Protein AF-A0A238KKP7-F1 (afdb_monomer_lite)

Secondary structure (DSSP, 8-state):
-----------------------PPEEEE----HHHHHHHHHHHTSSSEEEEEE-TTS-EEEEEEESSHHHHHHHHHHHHHTTPPTTSBPPEEEEETTEE-S-SEEEE-B---EE-TT-HHHHHHHH-B----EE--HHHHHHHHHHHHH-TTGGGTS-B-HHHHHHHTTEEEEESSTT--EEEE-SS-EEEEETTEEEEEEEEEEBTT-EEEEEEEEETTS-EE--EEEEEEEEETTEEEEEEGGG-----EEEEEESS-TTS-EE-

Radius of gyration: 24.17 Å; chains: 1; bounding box: 89×49×63 Å

Organism: NCBI:txid1524263

Sequence (268 aa):
MKHFLKGTKYTIAILAFLAPLSLKAEPWTVTLNNEQTKVLSELGARSGITALAISPDGAWGTAWGWNTMAKSTAQALSNCREHVKMGKRDCVVYASNGKRILPDTIDIKRVQQRYKAINGKKAASFFGLAPIEFTGSRNEALQEFEFTKSDGQAWRTIPKSRALKRQLTGRGLVSAGKDGWAIFLTEDHAFHDSKVGRSKFEQWAISENGLLCMFFGKYENGKSRSTACMVIDEISRGEMRYNWAANGDNRARRGFIVAGDPGKNSVK

Foldseek 3Di:
DDDDDDDDDDDPDPPPPPDPPPQWFDKDQDDDDPVLVVVLVVLLPDPAKKWKKDFPVGFIFIAGDDPDNVVRQQRRQLRSLVPADAQGWGIDTQDISSDGDDDRMDGTGGFHDKADFQQQLCQCVPQNFQQDWAAAAQVVLLVLVVQCVVDVCSVVVAAFDPPVLVSQAQKWKWFNDPQIKIWHHHNQKIWIQGPVAIKIARGWTAHSRQWTKGQFIAGPVRHTDHIWIKRFRIAHRQKTWIDTSVPPDPDTGIIGIGNHGSRGIDTD

Structure (mmCIF, N/CA/C/O backbone):
data_AF-A0A238KKP7-F1
#
_entry.id   AF-A0A238KKP7-F1
#
loop_
_atom_site.group_PDB
_atom_site.id
_atom_site.type_symbol
_atom_site.label_atom_id
_atom_site.label_alt_id
_atom_site.label_comp_id
_atom_site.label_asym_id
_atom_site.label_entity_id
_atom_site.label_seq_id
_atom_site.pdbx_PDB_ins_code
_atom_site.Cartn_x
_atom_site.Cartn_y
_atom_site.Cartn_z
_atom_site.occupancy
_atom_site.B_iso_or_equiv
_atom_site.auth_seq_id
_atom_site.auth_comp_id
_atom_site.auth_asym_id
_atom_site.auth_atom_id
_atom_site.pdbx_PDB_model_num
ATOM 1 N N . MET A 1 1 ? -64.441 -30.972 -35.424 1.00 43.19 1 MET A N 1
ATOM 2 C CA . MET A 1 1 ? -63.068 -31.440 -35.721 1.00 43.19 1 MET A CA 1
ATOM 3 C C . MET A 1 1 ? -62.230 -30.281 -36.238 1.00 43.19 1 MET A C 1
ATOM 5 O O . MET A 1 1 ? -62.457 -29.858 -37.359 1.00 43.19 1 MET A O 1
ATOM 9 N N . LYS A 1 2 ? -61.317 -29.746 -35.420 1.00 37.53 2 LYS A N 1
ATOM 10 C CA . LYS A 1 2 ? -60.153 -28.936 -35.831 1.00 37.53 2 LYS A CA 1
ATOM 11 C C . LYS A 1 2 ? -59.181 -28.926 -34.643 1.00 37.53 2 LYS A C 1
ATOM 13 O O . LYS A 1 2 ? -59.418 -28.244 -33.653 1.00 37.53 2 LYS A O 1
ATOM 18 N N . HIS A 1 3 ? -58.152 -29.768 -34.717 1.00 38.25 3 HIS A N 1
ATOM 19 C CA . HIS A 1 3 ? -57.046 -29.803 -33.761 1.00 38.25 3 HIS A CA 1
ATOM 20 C C . HIS A 1 3 ? -56.132 -28.594 -33.999 1.00 38.25 3 HIS A C 1
ATOM 22 O O . HIS A 1 3 ? -55.706 -28.366 -35.127 1.00 38.25 3 HIS A O 1
ATOM 28 N N . PHE A 1 4 ? -55.810 -27.845 -32.943 1.00 42.66 4 PHE A N 1
ATOM 29 C CA . PHE A 1 4 ? -54.763 -26.821 -32.955 1.00 42.66 4 PHE A CA 1
ATOM 30 C C . PHE A 1 4 ? -53.645 -27.266 -32.006 1.00 42.66 4 PHE A C 1
ATOM 32 O O . PHE A 1 4 ? -53.758 -27.147 -30.787 1.00 42.66 4 PHE A O 1
ATOM 39 N N . LEU A 1 5 ? -52.573 -27.821 -32.574 1.00 44.50 5 LEU A N 1
ATOM 40 C CA . LEU A 1 5 ? -51.327 -28.120 -31.870 1.00 44.50 5 LEU A CA 1
ATOM 41 C C . LEU A 1 5 ? -50.541 -26.811 -31.702 1.00 44.50 5 LEU A C 1
ATOM 43 O O . LEU A 1 5 ? -50.078 -26.227 -32.680 1.00 44.50 5 LEU A O 1
ATOM 47 N N . LYS A 1 6 ? -50.393 -26.333 -30.461 1.00 44.84 6 LYS A N 1
ATOM 48 C CA . LYS A 1 6 ? -49.462 -25.248 -30.122 1.00 44.84 6 LYS A CA 1
ATOM 49 C C . LYS A 1 6 ? -48.056 -25.835 -29.991 1.00 44.84 6 LYS A C 1
ATOM 51 O O . LYS A 1 6 ? -47.780 -26.573 -29.053 1.00 44.84 6 LYS A O 1
ATOM 56 N N . GLY A 1 7 ? -47.185 -25.505 -30.942 1.00 41.47 7 GLY A N 1
ATOM 57 C CA . GLY A 1 7 ? -45.766 -25.848 -30.906 1.00 41.47 7 GLY A CA 1
ATOM 58 C C . GLY A 1 7 ? -45.006 -25.006 -29.880 1.00 41.47 7 GLY A C 1
ATOM 59 O O . GLY A 1 7 ? -44.973 -23.777 -29.968 1.00 41.47 7 GLY A O 1
ATOM 60 N N . THR A 1 8 ? -44.382 -25.677 -28.918 1.00 51.16 8 THR A N 1
ATOM 61 C CA . THR A 1 8 ? -43.454 -25.094 -27.946 1.00 51.16 8 THR A CA 1
ATOM 62 C C . THR A 1 8 ? -42.128 -24.794 -28.646 1.00 51.16 8 THR A C 1
ATOM 64 O O . THR A 1 8 ? -41.440 -25.704 -29.105 1.00 51.16 8 THR A O 1
ATOM 67 N N . LYS A 1 9 ? -41.764 -23.513 -28.764 1.00 48.62 9 LYS A N 1
ATOM 68 C CA . LYS A 1 9 ? -40.455 -23.097 -29.284 1.00 48.62 9 LYS A CA 1
ATOM 69 C C . LYS A 1 9 ? -39.403 -23.284 -28.188 1.00 48.62 9 LYS A C 1
ATOM 71 O O . LYS A 1 9 ? -39.390 -22.533 -27.217 1.00 48.62 9 LYS A O 1
ATOM 76 N N . TYR A 1 10 ? -38.532 -24.276 -28.345 1.00 46.25 10 TYR A N 1
ATOM 77 C CA . TYR A 1 10 ? -37.336 -24.429 -27.520 1.00 46.25 10 TYR A CA 1
ATOM 78 C C . TYR A 1 10 ? -36.258 -23.461 -28.018 1.00 46.25 10 TYR A C 1
ATOM 80 O O . TYR A 1 10 ? -35.660 -23.667 -29.073 1.00 46.25 10 TYR A O 1
ATOM 88 N N . THR A 1 11 ? -36.018 -22.387 -27.269 1.00 49.50 11 THR A N 1
ATOM 89 C CA . THR A 1 11 ? -34.867 -21.506 -27.485 1.00 49.50 11 THR A CA 1
ATOM 90 C C . THR A 1 11 ? -33.632 -22.189 -26.902 1.00 49.50 11 THR A C 1
ATOM 92 O O . THR A 1 11 ? -33.444 -22.214 -25.688 1.00 49.50 11 THR A O 1
ATOM 95 N N . ILE A 1 12 ? -32.798 -22.776 -27.760 1.00 50.44 12 ILE A N 1
ATOM 96 C CA . ILE A 1 12 ? -31.491 -23.313 -27.372 1.00 50.44 12 ILE A CA 1
ATOM 97 C C . ILE A 1 12 ? -30.564 -22.119 -27.113 1.00 50.44 12 ILE A C 1
ATOM 99 O O . ILE A 1 12 ? -30.111 -21.455 -28.044 1.00 50.44 12 ILE A O 1
ATOM 103 N N . ALA A 1 13 ? -30.304 -21.820 -25.841 1.00 49.56 13 ALA A N 1
ATOM 104 C CA . ALA A 1 13 ? -29.261 -20.883 -25.450 1.00 49.56 13 ALA A CA 1
ATOM 105 C C . ALA A 1 13 ? -27.896 -21.559 -25.648 1.00 49.56 13 ALA A C 1
ATOM 107 O O . ALA A 1 13 ? -27.496 -22.421 -24.867 1.00 49.56 13 ALA A O 1
ATOM 108 N N . ILE A 1 14 ? -27.188 -21.188 -26.715 1.00 48.06 14 ILE A N 1
ATOM 109 C CA . ILE A 1 14 ? -25.805 -21.609 -26.947 1.00 48.06 14 ILE A CA 1
ATOM 110 C C . ILE A 1 14 ? -24.924 -20.868 -25.931 1.00 48.06 14 ILE A C 1
ATOM 112 O O . ILE A 1 14 ? -24.612 -19.690 -26.104 1.00 48.06 14 ILE A O 1
ATOM 116 N N . LEU A 1 15 ? -24.530 -21.554 -24.854 1.00 45.66 15 LEU A N 1
ATOM 117 C CA . LEU A 1 15 ? -23.436 -21.117 -23.988 1.00 45.66 15 LEU A CA 1
ATOM 118 C C . LEU A 1 15 ? -22.125 -21.229 -24.776 1.00 45.66 15 LEU A C 1
ATOM 120 O O . LEU A 1 15 ? -21.506 -22.289 -24.842 1.00 45.66 15 LEU A O 1
ATOM 124 N N . ALA A 1 16 ? -21.700 -20.125 -25.386 1.00 49.38 16 ALA A N 1
ATOM 125 C CA . ALA A 1 16 ? -20.346 -19.996 -25.898 1.00 49.38 16 ALA A CA 1
ATOM 126 C C . ALA A 1 16 ? -19.373 -19.960 -24.706 1.00 49.38 16 ALA A C 1
ATOM 128 O O . ALA A 1 16 ? -19.200 -18.929 -24.055 1.00 49.38 16 ALA A O 1
ATOM 129 N N . PHE A 1 17 ? -18.742 -21.099 -24.411 1.00 45.47 17 PHE A N 1
ATOM 130 C CA . PHE A 1 17 ? -17.559 -21.155 -23.556 1.00 45.47 17 PHE A CA 1
ATOM 131 C C . PHE A 1 17 ? -16.416 -20.424 -24.271 1.00 45.47 17 PHE A C 1
ATOM 133 O O . PHE A 1 17 ? -15.662 -21.010 -25.046 1.00 45.47 17 PHE A O 1
ATOM 140 N N . LEU A 1 18 ? -16.293 -19.119 -24.030 1.00 48.81 18 LEU A N 1
ATOM 141 C CA . LEU A 1 18 ? -15.080 -18.375 -24.345 1.00 48.81 18 LEU A CA 1
ATOM 142 C C . LEU A 1 18 ? -13.981 -18.896 -23.417 1.00 48.81 18 LEU A C 1
ATOM 144 O O . LEU A 1 18 ? -13.885 -18.488 -22.259 1.00 48.81 18 LEU A O 1
ATOM 148 N N . ALA A 1 19 ? -13.171 -19.832 -23.913 1.00 45.44 19 ALA A N 1
ATOM 149 C CA . ALA A 1 19 ? -11.930 -20.195 -23.249 1.00 45.44 19 ALA A CA 1
ATOM 150 C C . ALA A 1 19 ? -11.106 -18.908 -23.049 1.00 45.44 19 ALA A C 1
ATOM 152 O O . ALA A 1 19 ? -10.941 -18.143 -24.006 1.00 45.44 19 ALA A O 1
ATOM 153 N N . PRO A 1 20 ? -10.608 -18.621 -21.834 1.00 51.75 20 PRO A N 1
ATOM 154 C CA . PRO A 1 20 ? -9.765 -17.459 -21.629 1.00 51.75 20 PRO A CA 1
ATOM 155 C C . PRO A 1 20 ? -8.507 -17.635 -22.482 1.00 51.75 20 PRO A C 1
ATOM 157 O O . PRO A 1 20 ? -7.725 -18.563 -22.270 1.00 51.75 20 PRO A O 1
ATOM 160 N N . LEU A 1 21 ? -8.317 -16.751 -23.464 1.00 51.88 21 LEU A N 1
ATOM 161 C CA . LEU A 1 21 ? -7.053 -16.625 -24.179 1.00 51.88 21 LEU A CA 1
ATOM 162 C C . LEU A 1 21 ? -5.977 -16.306 -23.136 1.00 51.88 21 LEU A C 1
ATOM 164 O O . LEU A 1 21 ? -5.867 -15.174 -22.666 1.00 51.88 21 LEU A O 1
ATOM 168 N N . SER A 1 22 ? -5.200 -17.318 -22.746 1.00 49.88 22 SER A N 1
ATOM 169 C CA . SER A 1 22 ? -3.978 -17.114 -21.973 1.00 49.88 22 SER A CA 1
ATOM 170 C C . SER A 1 22 ? -3.015 -16.315 -22.843 1.00 49.88 22 SER A C 1
ATOM 172 O O . SER A 1 22 ? -2.312 -16.875 -23.683 1.00 49.88 22 SER A O 1
ATOM 174 N N . LEU A 1 23 ? -3.003 -14.994 -22.660 1.00 62.28 23 LEU A N 1
ATOM 175 C CA . LEU A 1 23 ? -1.966 -14.112 -23.184 1.00 62.28 23 LEU A CA 1
ATOM 176 C C . LEU A 1 23 ? -0.646 -14.532 -22.529 1.00 62.28 23 LEU A C 1
ATOM 178 O O . LEU A 1 23 ? -0.354 -14.159 -21.392 1.00 62.28 23 LEU A O 1
ATOM 182 N N . LYS A 1 24 ? 0.102 -15.394 -23.226 1.00 66.12 24 LYS A N 1
ATOM 183 C CA . LYS A 1 24 ? 1.407 -15.881 -22.780 1.00 66.12 24 LYS A CA 1
ATOM 184 C C . LYS A 1 24 ? 2.354 -14.696 -22.603 1.00 66.12 24 LYS A C 1
ATOM 186 O O . LYS A 1 24 ? 2.284 -13.716 -23.341 1.00 66.12 24 LYS A O 1
ATOM 191 N N . ALA A 1 25 ? 3.224 -14.795 -21.601 1.00 77.06 25 ALA A N 1
ATOM 192 C CA . ALA A 1 25 ? 4.357 -13.892 -21.508 1.00 77.06 25 ALA A CA 1
ATOM 193 C C . ALA A 1 25 ? 5.207 -14.057 -22.777 1.00 77.06 25 ALA A C 1
ATOM 195 O O . ALA A 1 25 ? 5.400 -15.179 -23.249 1.00 77.06 25 ALA A O 1
ATOM 196 N N . GLU A 1 26 ? 5.628 -12.938 -23.355 1.00 79.50 26 GLU A N 1
ATOM 197 C CA . GLU A 1 26 ? 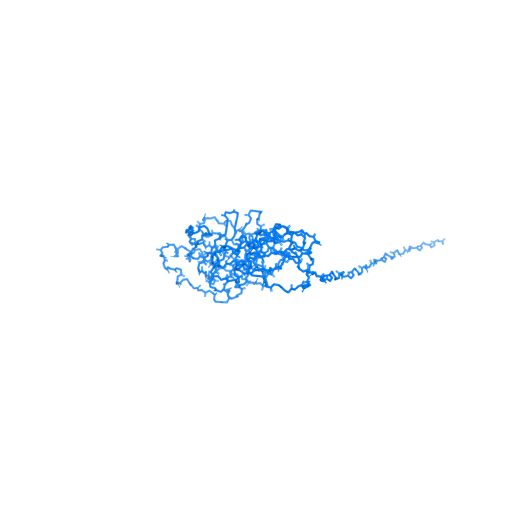6.429 -12.926 -24.577 1.00 79.50 26 GLU A CA 1
ATOM 198 C C . GLU A 1 26 ? 7.892 -12.677 -24.197 1.00 79.50 26 GLU A C 1
ATOM 200 O O . GLU A 1 26 ? 8.146 -11.769 -23.389 1.00 79.50 26 GLU A O 1
ATOM 205 N N . PRO A 1 27 ? 8.844 -13.442 -24.764 1.00 89.81 27 PRO A N 1
ATOM 206 C CA . PRO A 1 27 ? 10.253 -13.203 -24.525 1.00 89.81 27 PRO A CA 1
ATOM 207 C C . PRO A 1 27 ? 10.636 -11.843 -25.104 1.00 89.81 27 PRO A C 1
ATOM 209 O O . PRO A 1 27 ? 10.249 -11.470 -26.214 1.00 89.81 27 PRO A O 1
ATOM 212 N N . TRP A 1 28 ? 11.411 -11.089 -24.341 1.00 93.25 28 TRP A N 1
ATOM 213 C CA . TRP A 1 28 ? 11.919 -9.788 -24.736 1.00 93.25 28 TRP A CA 1
ATOM 214 C C . TRP A 1 28 ? 13.412 -9.707 -24.464 1.00 93.25 28 TRP A C 1
ATOM 216 O O . TRP A 1 28 ? 13.851 -9.867 -23.324 1.00 93.25 28 TRP A O 1
ATOM 226 N N . THR A 1 29 ? 14.179 -9.403 -25.510 1.00 95.00 29 THR A N 1
ATOM 227 C CA . THR A 1 29 ? 15.572 -8.984 -25.377 1.00 95.00 29 THR A CA 1
ATOM 228 C C . THR A 1 29 ? 15.610 -7.591 -24.765 1.00 95.00 29 THR A C 1
ATOM 230 O O . THR A 1 29 ? 15.142 -6.630 -25.372 1.00 95.00 29 THR A O 1
ATOM 233 N N . VAL A 1 30 ? 16.144 -7.486 -23.553 1.00 94.12 30 VAL A N 1
ATOM 234 C CA . VAL A 1 30 ? 16.113 -6.266 -22.750 1.00 94.12 30 VAL A CA 1
ATOM 235 C C . VAL A 1 30 ? 16.953 -5.178 -23.414 1.00 94.12 30 VAL A C 1
ATOM 237 O O . VAL A 1 30 ? 18.180 -5.214 -23.397 1.00 94.12 30 VAL A O 1
ATOM 240 N N . THR A 1 31 ? 16.276 -4.172 -23.960 1.00 94.62 31 THR A N 1
ATOM 241 C CA . THR A 1 31 ? 16.891 -3.008 -24.607 1.00 94.62 31 THR A CA 1
ATOM 242 C C . THR A 1 31 ? 16.340 -1.722 -24.011 1.00 94.62 31 THR A C 1
ATOM 244 O O . THR A 1 31 ? 15.126 -1.595 -23.841 1.00 94.62 31 THR A O 1
ATOM 247 N N . LEU A 1 32 ? 17.207 -0.747 -23.741 1.00 96.00 32 LEU A N 1
ATOM 248 C CA . LEU A 1 32 ? 16.787 0.582 -23.297 1.00 96.00 32 LEU A CA 1
ATOM 249 C C . LEU A 1 32 ? 16.547 1.503 -24.493 1.00 96.00 32 LEU A C 1
ATOM 251 O O . LEU A 1 32 ? 17.319 1.497 -25.449 1.00 96.00 32 LEU A O 1
ATOM 255 N N . ASN A 1 33 ? 15.511 2.336 -24.418 1.00 95.56 33 ASN A N 1
ATOM 256 C CA . ASN A 1 33 ? 15.396 3.497 -25.300 1.00 95.56 33 ASN A CA 1
ATOM 257 C C . ASN A 1 33 ? 16.264 4.671 -24.794 1.00 95.56 33 ASN A C 1
ATOM 259 O O . ASN A 1 33 ? 16.823 4.617 -23.698 1.00 95.56 33 ASN A O 1
ATOM 263 N N . ASN A 1 34 ? 16.360 5.750 -25.578 1.00 96.25 34 ASN A N 1
ATOM 264 C CA . ASN A 1 34 ? 17.203 6.909 -25.248 1.00 96.25 34 ASN A CA 1
ATOM 265 C C . ASN A 1 34 ? 16.878 7.521 -23.875 1.00 96.25 34 ASN A C 1
ATOM 267 O O . ASN A 1 34 ? 17.790 7.811 -23.102 1.00 96.25 34 ASN A O 1
ATOM 271 N N . GLU A 1 35 ? 15.592 7.664 -23.546 1.00 94.88 35 GLU A N 1
ATOM 272 C CA . GLU A 1 35 ? 15.160 8.212 -22.256 1.00 94.88 35 GLU A CA 1
ATOM 273 C C . GLU A 1 35 ? 15.539 7.289 -21.094 1.00 94.88 35 GLU A C 1
ATOM 275 O O . GLU A 1 35 ? 16.093 7.733 -20.093 1.00 94.88 35 GLU A O 1
ATOM 280 N N . GLN A 1 36 ? 15.318 5.982 -21.233 1.00 96.38 36 GLN A N 1
ATOM 281 C CA . GLN A 1 36 ? 15.680 4.994 -20.217 1.00 96.38 36 GLN A CA 1
ATOM 282 C C . GLN A 1 36 ? 17.198 4.937 -19.991 1.00 96.38 36 GLN A C 1
ATOM 284 O O . GLN A 1 36 ? 17.641 4.837 -18.847 1.00 96.38 36 GLN A O 1
ATOM 289 N N . THR A 1 37 ? 17.997 5.043 -21.058 1.00 96.81 37 THR A N 1
ATOM 290 C CA . THR A 1 37 ? 19.464 5.120 -20.980 1.00 96.81 37 THR A CA 1
ATOM 291 C C . THR A 1 37 ? 19.917 6.375 -20.239 1.00 96.81 37 THR A C 1
ATOM 293 O O . THR A 1 37 ? 20.751 6.291 -19.334 1.00 96.81 37 THR A O 1
ATOM 296 N N . LYS A 1 38 ? 19.333 7.535 -20.564 1.00 95.62 38 LYS A N 1
ATOM 297 C CA . LYS A 1 38 ? 19.614 8.800 -19.876 1.00 95.62 38 LYS A CA 1
ATOM 298 C C . LYS A 1 38 ? 19.301 8.697 -18.382 1.00 95.62 38 LYS A C 1
ATOM 300 O O . LYS A 1 38 ? 20.154 8.987 -17.547 1.00 95.62 38 LYS A O 1
ATOM 305 N N . VAL A 1 39 ? 18.110 8.207 -18.046 1.00 94.56 39 VAL A N 1
ATOM 306 C CA . VAL A 1 39 ? 17.658 8.046 -16.660 1.00 94.56 39 VAL A CA 1
ATOM 307 C C . VAL A 1 39 ? 18.546 7.069 -15.880 1.00 94.56 39 VAL A C 1
ATOM 309 O O . VAL A 1 39 ? 18.856 7.316 -14.715 1.00 94.56 39 VAL A O 1
ATOM 312 N N . LEU A 1 40 ? 18.996 5.974 -16.502 1.00 96.12 40 LEU A N 1
ATOM 313 C CA . LEU A 1 40 ? 19.947 5.053 -15.875 1.00 96.12 40 LEU A CA 1
ATOM 314 C C . LEU A 1 40 ? 21.252 5.765 -15.496 1.00 96.12 40 LEU A C 1
ATOM 316 O O . LEU A 1 40 ? 21.734 5.590 -14.375 1.00 96.12 40 LEU A O 1
ATOM 320 N N . SER A 1 41 ? 21.796 6.576 -16.407 1.00 94.38 41 SER A N 1
ATOM 321 C CA . SER A 1 41 ? 23.015 7.352 -16.162 1.00 94.38 41 SER A CA 1
ATOM 322 C C . SER A 1 41 ? 22.834 8.331 -15.001 1.00 94.38 41 SER A C 1
ATOM 324 O O . SER A 1 41 ? 23.679 8.400 -14.110 1.00 94.38 41 SER A O 1
ATOM 326 N N . GLU A 1 42 ? 21.711 9.052 -14.965 1.00 92.69 42 GLU A N 1
ATOM 327 C CA . GLU A 1 42 ? 21.391 9.982 -13.876 1.00 92.69 42 GLU A CA 1
ATOM 328 C C . GLU A 1 42 ? 21.285 9.273 -12.520 1.00 92.69 42 GLU A C 1
ATOM 330 O O . GLU A 1 42 ? 21.749 9.794 -11.506 1.00 92.69 42 GLU A O 1
ATOM 335 N N . LEU A 1 43 ? 20.700 8.073 -12.478 1.00 92.19 43 LEU A N 1
ATOM 336 C CA . LEU A 1 43 ? 20.613 7.284 -11.248 1.00 92.19 43 LEU A CA 1
ATOM 337 C C . LEU A 1 43 ? 21.959 6.717 -10.796 1.00 92.19 43 LEU A C 1
ATOM 339 O O . LEU A 1 43 ? 22.161 6.575 -9.592 1.00 92.19 43 LEU A O 1
ATOM 343 N N . GLY A 1 44 ? 22.856 6.390 -11.729 1.00 89.88 44 GLY A N 1
ATOM 344 C CA . GLY A 1 44 ? 24.214 5.939 -11.417 1.00 89.88 44 GLY A CA 1
ATOM 345 C C . GLY A 1 44 ? 25.086 7.032 -10.797 1.00 89.88 44 GLY A C 1
ATOM 346 O O . GLY A 1 44 ? 25.967 6.725 -10.001 1.00 89.88 44 GLY A O 1
ATOM 347 N N . ALA A 1 45 ? 24.803 8.302 -11.100 1.00 90.38 45 ALA A N 1
ATOM 348 C CA . ALA A 1 45 ? 25.493 9.450 -10.512 1.00 90.38 45 ALA A CA 1
ATOM 349 C C . ALA A 1 45 ? 24.975 9.837 -9.111 1.00 90.38 45 ALA A C 1
ATOM 351 O O . ALA A 1 45 ? 25.569 10.680 -8.438 1.00 90.38 45 ALA A O 1
ATOM 352 N N . ARG A 1 46 ? 23.856 9.260 -8.658 1.00 89.56 46 ARG A N 1
ATOM 353 C CA . ARG A 1 46 ? 23.259 9.580 -7.355 1.00 89.56 46 ARG A CA 1
ATOM 354 C C . ARG A 1 46 ? 23.873 8.742 -6.240 1.00 89.56 46 ARG A C 1
ATOM 356 O O . ARG A 1 46 ? 24.056 7.536 -6.378 1.00 89.56 46 ARG A O 1
ATOM 363 N N . SER A 1 47 ? 24.105 9.376 -5.093 1.00 85.19 47 SER A N 1
ATOM 364 C CA . SER A 1 47 ? 24.436 8.675 -3.855 1.00 85.19 47 SER A CA 1
ATOM 365 C C . SER A 1 47 ? 23.189 8.041 -3.220 1.00 85.19 47 SER A C 1
ATOM 367 O O . SER A 1 47 ? 22.062 8.522 -3.372 1.00 85.19 47 SER A O 1
ATOM 369 N N . GLY A 1 48 ? 23.396 6.946 -2.486 1.00 86.94 48 GLY A N 1
ATOM 370 C CA . GLY A 1 48 ? 22.332 6.214 -1.800 1.00 86.94 48 GLY A CA 1
ATOM 371 C C . GLY A 1 48 ? 21.656 5.135 -2.652 1.00 86.94 48 GLY A C 1
ATOM 372 O O . GLY A 1 48 ? 22.140 4.743 -3.709 1.00 86.94 48 GLY A O 1
ATOM 373 N N . ILE A 1 49 ? 20.541 4.609 -2.140 1.00 93.62 49 ILE A N 1
ATOM 374 C CA . ILE A 1 49 ? 19.805 3.495 -2.750 1.00 93.62 49 ILE A CA 1
ATOM 375 C C . ILE A 1 49 ? 18.913 4.024 -3.872 1.00 93.62 49 ILE A C 1
ATOM 377 O O . ILE A 1 49 ? 17.966 4.773 -3.610 1.00 93.62 49 ILE A O 1
ATOM 381 N N . THR A 1 50 ? 19.157 3.577 -5.103 1.00 96.06 50 THR A N 1
ATOM 382 C CA . THR A 1 50 ? 18.361 3.930 -6.286 1.00 96.06 50 THR A CA 1
ATOM 383 C C . THR A 1 50 ? 17.832 2.700 -7.013 1.00 96.06 50 THR A C 1
ATOM 385 O O . THR A 1 50 ? 18.423 1.623 -6.949 1.00 96.06 50 THR A O 1
ATOM 388 N N . ALA A 1 51 ? 16.705 2.851 -7.705 1.00 97.94 51 ALA A N 1
ATOM 389 C CA . ALA A 1 51 ? 16.136 1.810 -8.552 1.00 97.94 51 ALA A CA 1
ATOM 390 C C . ALA A 1 51 ? 15.508 2.404 -9.817 1.00 97.94 51 ALA A C 1
ATOM 392 O O . ALA A 1 51 ? 14.924 3.490 -9.783 1.00 97.94 51 ALA A O 1
ATOM 393 N N . LEU A 1 52 ? 15.598 1.650 -10.914 1.00 98.25 52 LEU A N 1
ATOM 394 C CA . LEU A 1 52 ? 14.960 1.930 -12.198 1.00 98.25 52 LEU A CA 1
ATOM 395 C C . LEU A 1 52 ? 14.076 0.751 -12.588 1.00 98.25 52 LEU A C 1
ATOM 397 O O . LEU A 1 52 ? 14.553 -0.381 -12.668 1.00 98.25 52 LEU A O 1
ATOM 401 N N . ALA A 1 53 ? 12.815 1.030 -12.891 1.00 98.25 53 ALA A N 1
ATOM 402 C CA . ALA A 1 53 ? 11.921 0.105 -13.563 1.00 98.25 53 ALA A CA 1
ATOM 403 C C . ALA A 1 53 ? 11.617 0.589 -14.981 1.00 98.25 53 ALA A C 1
ATOM 405 O O . ALA A 1 53 ? 11.463 1.789 -15.210 1.00 98.25 53 ALA A O 1
ATOM 406 N N . ILE A 1 54 ? 11.512 -0.348 -15.919 1.00 97.69 54 ILE A N 1
ATOM 407 C CA . ILE A 1 54 ? 11.245 -0.080 -17.334 1.00 97.69 54 ILE A CA 1
ATOM 408 C C . ILE A 1 54 ? 10.184 -1.031 -17.873 1.00 97.69 54 ILE A C 1
ATOM 410 O O . ILE A 1 54 ? 10.035 -2.151 -17.388 1.00 97.69 54 ILE A O 1
ATOM 414 N N . SER A 1 55 ? 9.497 -0.589 -18.917 1.00 96.19 55 SER A N 1
ATOM 415 C CA . SER A 1 55 ? 8.702 -1.416 -19.814 1.00 96.19 55 SER A CA 1
ATOM 416 C C . SER A 1 55 ? 9.323 -1.361 -21.216 1.00 96.19 55 SER A C 1
ATOM 418 O O . SER A 1 55 ? 9.806 -0.299 -21.630 1.00 96.19 55 SER A O 1
ATOM 420 N N . PRO A 1 56 ? 9.254 -2.457 -21.988 1.00 94.25 56 PRO A N 1
ATOM 421 C CA . PRO A 1 56 ? 9.649 -2.471 -23.397 1.00 94.25 56 PRO A CA 1
ATOM 422 C C . PRO A 1 56 ? 8.907 -1.434 -24.248 1.00 94.25 56 PRO A C 1
ATOM 424 O O . PRO A 1 56 ? 9.389 -1.008 -25.290 1.00 94.25 56 PRO A O 1
ATOM 427 N N . ASP A 1 57 ? 7.706 -1.043 -23.815 1.00 91.94 57 ASP A N 1
ATOM 428 C CA . ASP A 1 57 ? 6.842 -0.103 -24.526 1.00 91.94 57 ASP A CA 1
ATOM 429 C C . ASP A 1 57 ? 7.125 1.362 -24.134 1.00 91.94 57 ASP A C 1
ATOM 431 O O . ASP A 1 57 ? 6.315 2.253 -24.389 1.00 91.94 57 ASP A O 1
ATOM 435 N N . GLY A 1 58 ? 8.277 1.611 -23.502 1.00 92.62 58 GLY A N 1
ATOM 436 C CA . GLY A 1 58 ? 8.840 2.937 -23.252 1.00 92.62 58 GLY A CA 1
ATOM 437 C C . GLY A 1 58 ? 8.465 3.573 -21.916 1.00 92.62 58 GLY A C 1
ATOM 438 O O . GLY A 1 58 ? 9.068 4.579 -21.550 1.00 92.62 58 GLY A O 1
ATOM 439 N N . ALA A 1 59 ? 7.529 2.993 -21.157 1.00 95.88 59 ALA A N 1
ATOM 440 C CA . ALA A 1 59 ? 7.278 3.439 -19.789 1.00 95.88 59 ALA A CA 1
ATOM 441 C C . ALA A 1 59 ? 8.511 3.180 -18.910 1.00 95.88 59 ALA A C 1
ATOM 443 O O . ALA A 1 59 ? 9.236 2.198 -19.093 1.00 95.88 59 ALA A O 1
ATOM 444 N N . TRP A 1 60 ? 8.747 4.062 -17.949 1.00 96.75 60 TRP A N 1
ATOM 445 C CA . TRP A 1 60 ? 9.818 3.923 -16.975 1.00 96.75 60 TRP A CA 1
ATOM 446 C C . TRP A 1 60 ? 9.435 4.629 -15.680 1.00 96.75 60 TRP A C 1
ATOM 448 O O . TRP A 1 60 ? 8.518 5.448 -15.646 1.00 96.75 60 TRP A O 1
ATOM 458 N N . GLY A 1 61 ? 10.118 4.277 -14.600 1.00 97.00 61 GLY A N 1
ATOM 459 C CA . GLY A 1 61 ? 9.928 4.893 -13.299 1.00 97.00 61 GLY A CA 1
ATOM 460 C C . GLY A 1 61 ? 11.149 4.689 -12.428 1.00 97.00 61 GLY A C 1
ATOM 461 O O . GLY A 1 61 ? 11.812 3.654 -12.491 1.00 97.00 61 GLY A O 1
ATOM 462 N N . THR A 1 62 ? 11.451 5.687 -11.613 1.00 96.69 62 THR A N 1
ATOM 463 C CA . THR A 1 62 ? 12.628 5.691 -10.749 1.00 96.69 62 THR A CA 1
ATOM 464 C C . THR A 1 62 ? 12.249 5.881 -9.298 1.00 96.69 62 THR A C 1
ATOM 466 O O . THR A 1 62 ? 11.164 6.364 -8.974 1.00 96.69 62 THR A O 1
ATOM 469 N N . ALA A 1 63 ? 13.159 5.492 -8.415 1.00 94.50 63 ALA A N 1
ATOM 470 C CA . ALA A 1 63 ? 13.090 5.812 -7.003 1.00 94.50 63 ALA A CA 1
ATOM 471 C C . ALA A 1 63 ? 14.497 6.009 -6.440 1.00 94.50 63 ALA A C 1
ATOM 473 O O . ALA A 1 63 ? 15.454 5.370 -6.881 1.00 94.50 63 ALA A O 1
ATOM 474 N N . TRP A 1 64 ? 14.613 6.896 -5.458 1.00 90.44 64 TRP A N 1
ATOM 475 C CA . TRP A 1 64 ? 15.842 7.173 -4.720 1.00 90.44 64 TRP A CA 1
ATOM 476 C C . TRP A 1 64 ? 15.502 7.672 -3.312 1.00 90.44 64 TRP A C 1
ATOM 478 O O . TRP A 1 64 ? 14.349 7.987 -3.026 1.00 90.44 64 TRP A O 1
ATOM 488 N N . GLY A 1 65 ? 16.497 7.732 -2.422 1.00 81.56 65 GLY A N 1
ATOM 489 C CA . GLY A 1 65 ? 16.322 8.270 -1.063 1.00 81.56 65 GLY A CA 1
ATOM 490 C C . GLY A 1 65 ? 15.636 7.317 -0.076 1.00 81.56 65 GLY A C 1
ATOM 491 O O . GLY A 1 65 ? 15.307 7.712 1.040 1.00 81.56 65 GLY A O 1
ATOM 492 N N . TRP A 1 66 ? 15.432 6.054 -0.457 1.00 84.50 66 TRP A N 1
ATOM 493 C CA . TRP A 1 66 ? 14.892 5.035 0.440 1.00 84.50 66 TRP A CA 1
ATOM 494 C C . TRP A 1 66 ? 15.982 4.413 1.307 1.00 84.50 66 TRP A C 1
ATOM 496 O O . TRP A 1 66 ? 17.125 4.263 0.891 1.00 84.50 66 TRP A O 1
ATOM 506 N N . ASN A 1 67 ? 15.600 3.959 2.500 1.00 82.75 67 ASN A N 1
ATOM 507 C CA . ASN A 1 67 ? 16.515 3.290 3.425 1.00 82.75 67 ASN A CA 1
ATOM 508 C C . ASN A 1 67 ? 16.774 1.808 3.092 1.00 82.75 67 ASN A C 1
ATOM 510 O O . ASN A 1 67 ? 17.574 1.165 3.759 1.00 82.75 67 ASN A O 1
ATOM 514 N N . THR A 1 68 ? 16.068 1.241 2.107 1.00 88.81 68 THR A N 1
ATOM 515 C CA . THR A 1 68 ? 16.205 -0.166 1.696 1.00 88.81 68 THR A CA 1
ATOM 516 C C . THR A 1 68 ? 15.966 -0.324 0.195 1.00 88.81 68 THR A C 1
ATOM 518 O O . THR A 1 68 ? 15.133 0.377 -0.391 1.00 88.81 68 THR A O 1
ATOM 521 N N . MET A 1 69 ? 16.647 -1.294 -0.424 1.00 93.19 69 MET A N 1
ATOM 522 C CA . MET A 1 69 ? 16.497 -1.597 -1.853 1.00 93.19 69 MET A CA 1
ATOM 523 C C . MET A 1 69 ? 15.087 -2.085 -2.202 1.00 93.19 69 MET A C 1
ATOM 525 O O . MET A 1 69 ? 14.516 -1.675 -3.210 1.00 93.19 69 MET A O 1
ATOM 529 N N . ALA A 1 70 ? 14.477 -2.898 -1.336 1.00 91.06 70 ALA A N 1
ATOM 530 C CA . ALA A 1 70 ? 13.117 -3.398 -1.537 1.00 91.06 70 ALA A CA 1
ATOM 531 C C . ALA A 1 70 ? 12.083 -2.262 -1.678 1.00 91.06 70 ALA A C 1
ATOM 533 O O . ALA A 1 70 ? 11.195 -2.323 -2.525 1.00 91.06 70 ALA A O 1
ATOM 534 N N . LYS A 1 71 ? 12.215 -1.181 -0.896 1.00 85.00 71 LYS A N 1
ATOM 535 C CA . LYS A 1 71 ? 11.323 -0.017 -1.019 1.00 85.00 71 LYS A CA 1
ATOM 536 C C . LYS A 1 71 ? 11.584 0.777 -2.292 1.00 85.00 71 LYS A C 1
ATOM 538 O O . LYS A 1 71 ? 10.630 1.150 -2.969 1.00 85.00 71 LYS A O 1
ATOM 543 N N . SER A 1 72 ? 12.856 0.987 -2.632 1.00 92.56 72 SER A N 1
ATOM 544 C CA . SER A 1 72 ? 13.234 1.702 -3.854 1.00 92.56 72 SER A CA 1
ATOM 545 C C . SER A 1 72 ? 12.706 0.986 -5.101 1.00 92.56 72 SER A C 1
ATOM 547 O O . SER A 1 72 ? 12.005 1.575 -5.918 1.00 92.56 72 SER A O 1
ATOM 549 N N . THR A 1 73 ? 12.921 -0.325 -5.201 1.00 95.50 73 THR A N 1
ATOM 550 C CA . THR A 1 73 ? 12.421 -1.148 -6.316 1.00 95.50 73 THR A CA 1
ATOM 551 C C . THR A 1 73 ? 10.893 -1.165 -6.408 1.00 95.50 73 THR A C 1
ATOM 553 O O . THR A 1 73 ? 10.345 -0.968 -7.494 1.00 95.50 73 THR A O 1
ATOM 556 N N . ALA A 1 74 ? 10.187 -1.317 -5.281 1.00 91.56 74 ALA A N 1
ATOM 557 C CA . ALA A 1 74 ? 8.726 -1.264 -5.253 1.00 91.56 74 ALA A CA 1
ATOM 558 C C . ALA A 1 74 ? 8.175 0.101 -5.708 1.00 91.56 74 ALA A C 1
ATOM 560 O O . ALA A 1 74 ? 7.188 0.152 -6.446 1.00 91.56 74 ALA A O 1
ATOM 561 N N . GLN A 1 75 ? 8.813 1.204 -5.301 1.00 91.56 75 GLN A N 1
ATOM 562 C CA . GLN A 1 75 ? 8.412 2.545 -5.724 1.00 91.56 75 GLN A CA 1
ATOM 563 C C . GLN A 1 75 ? 8.707 2.783 -7.209 1.00 91.56 75 GLN A C 1
ATOM 565 O O . GLN A 1 75 ? 7.840 3.285 -7.920 1.00 91.56 75 GLN A O 1
ATOM 570 N N . ALA A 1 76 ? 9.877 2.368 -7.704 1.00 96.56 76 ALA A N 1
ATOM 571 C CA . ALA A 1 76 ? 10.229 2.480 -9.118 1.00 96.56 76 ALA A CA 1
ATOM 572 C C . ALA A 1 76 ? 9.218 1.735 -10.009 1.00 96.56 76 ALA A C 1
ATOM 574 O O . ALA A 1 76 ? 8.745 2.288 -11.003 1.00 96.56 76 ALA A O 1
ATOM 575 N N . LEU A 1 77 ? 8.808 0.522 -9.613 1.00 96.62 77 LEU A N 1
ATOM 576 C CA . LEU A 1 77 ? 7.747 -0.232 -10.292 1.00 96.62 77 LEU A CA 1
ATOM 577 C C . LEU A 1 77 ? 6.404 0.504 -10.283 1.00 96.62 77 LEU A C 1
ATOM 579 O O . LEU A 1 77 ? 5.751 0.581 -11.322 1.00 96.62 77 LEU A O 1
ATOM 583 N N . SER A 1 78 ? 5.988 1.047 -9.134 1.00 93.38 78 SER A N 1
ATOM 584 C CA . SER A 1 78 ? 4.748 1.830 -9.026 1.00 93.38 78 SER A CA 1
ATOM 585 C C . SER A 1 78 ? 4.777 3.052 -9.952 1.00 93.38 78 SER A C 1
ATOM 587 O O . SER A 1 78 ? 3.825 3.282 -10.697 1.00 93.38 78 SER A O 1
ATOM 589 N N . ASN A 1 79 ? 5.887 3.794 -9.964 1.00 94.62 79 ASN A N 1
ATOM 590 C CA . ASN A 1 79 ? 6.071 4.964 -10.824 1.00 94.62 79 ASN A CA 1
ATOM 591 C C . ASN A 1 79 ? 6.032 4.570 -12.309 1.00 94.62 79 ASN A C 1
ATOM 593 O O . ASN A 1 79 ? 5.332 5.189 -13.101 1.00 94.62 79 ASN A O 1
ATOM 597 N N . CYS A 1 80 ? 6.690 3.472 -12.687 1.00 96.94 80 CYS A N 1
ATOM 598 C CA . CYS A 1 80 ? 6.666 2.983 -14.065 1.00 96.94 80 CYS A CA 1
ATOM 599 C C . CYS A 1 80 ? 5.245 2.589 -14.513 1.00 96.94 80 CYS A C 1
ATOM 601 O O . CYS A 1 80 ? 4.779 2.974 -15.590 1.00 96.94 80 CYS A O 1
ATOM 603 N N . ARG A 1 81 ? 4.503 1.873 -13.658 1.00 95.88 81 ARG A N 1
ATOM 604 C CA . ARG A 1 81 ? 3.131 1.403 -13.934 1.00 95.88 81 ARG A CA 1
ATOM 605 C C . ARG A 1 81 ? 2.093 2.527 -14.019 1.00 95.88 81 ARG A C 1
ATOM 607 O O . ARG A 1 81 ? 0.999 2.320 -14.559 1.00 95.88 81 ARG A O 1
ATOM 614 N N . GLU A 1 82 ? 2.428 3.730 -13.559 1.00 91.50 82 GLU A N 1
ATOM 615 C CA . GLU A 1 82 ? 1.617 4.929 -13.789 1.00 91.50 82 GLU A CA 1
ATOM 616 C C . GLU A 1 82 ? 1.457 5.249 -15.283 1.00 91.50 82 GLU A C 1
ATOM 618 O O . GLU A 1 82 ? 0.404 5.738 -15.707 1.00 91.50 82 GLU A O 1
ATOM 623 N N . HIS A 1 83 ? 2.448 4.888 -16.100 1.00 91.25 83 HIS A N 1
ATOM 624 C CA . HIS A 1 83 ? 2.500 5.242 -17.519 1.00 91.25 83 HIS A CA 1
ATOM 625 C C . HIS A 1 83 ? 2.275 4.062 -18.475 1.00 91.25 83 HIS A C 1
ATOM 627 O O . HIS A 1 83 ? 2.010 4.278 -19.659 1.00 91.25 83 HIS A O 1
ATOM 633 N N . VAL A 1 84 ? 2.302 2.818 -17.986 1.00 92.75 84 VAL A N 1
ATOM 634 C CA . VAL A 1 84 ? 1.982 1.631 -18.805 1.00 92.75 84 VAL A CA 1
ATOM 635 C C . VAL A 1 84 ? 0.517 1.650 -19.236 1.00 92.75 84 VAL A C 1
ATOM 637 O O . VAL A 1 84 ? -0.359 1.988 -18.452 1.00 92.75 84 VAL A O 1
ATOM 640 N N . LYS A 1 85 ? 0.211 1.266 -20.478 1.00 91.00 85 LYS A N 1
ATOM 641 C CA . LYS A 1 85 ? -1.168 1.187 -20.999 1.00 91.00 85 LYS A CA 1
ATOM 642 C C . LYS A 1 85 ? -1.691 -0.256 -20.969 1.00 91.00 85 LYS A C 1
ATOM 644 O O . LYS A 1 85 ? -0.911 -1.200 -20.963 1.00 91.00 85 LYS A O 1
ATOM 649 N N . MET A 1 86 ? -3.015 -0.433 -20.970 1.00 92.31 86 MET A N 1
ATOM 650 C CA . MET A 1 86 ? -3.615 -1.767 -21.140 1.00 92.31 86 MET A CA 1
ATOM 651 C C . MET A 1 86 ? -3.164 -2.397 -22.468 1.00 92.31 86 MET A C 1
ATOM 653 O O . MET A 1 86 ? -2.957 -1.688 -23.452 1.00 92.31 86 MET A O 1
ATOM 657 N N . GLY A 1 87 ? -2.969 -3.715 -22.475 1.00 91.25 87 GLY A N 1
ATOM 658 C CA . GLY A 1 87 ? -2.452 -4.492 -23.606 1.00 91.25 87 GLY A CA 1
ATOM 659 C C . GLY A 1 87 ? -0.940 -4.368 -23.846 1.00 91.25 87 GLY A C 1
ATOM 660 O O . GLY A 1 87 ? -0.388 -5.129 -24.646 1.00 91.25 87 GLY A O 1
ATOM 661 N N . LYS A 1 88 ? -0.254 -3.441 -23.164 1.00 93.56 88 LYS A N 1
ATOM 662 C CA . LYS A 1 88 ? 1.208 -3.276 -23.217 1.00 93.56 88 LYS A CA 1
ATOM 663 C C . LYS A 1 88 ? 1.903 -4.149 -22.181 1.00 93.56 88 LYS A C 1
ATOM 665 O O . LYS A 1 88 ? 1.264 -4.644 -21.257 1.00 93.56 88 LYS A O 1
ATOM 670 N N . ARG A 1 89 ? 3.199 -4.369 -22.358 1.00 93.62 89 ARG A N 1
ATOM 671 C CA . ARG A 1 89 ? 4.031 -5.174 -21.462 1.00 93.62 89 ARG A CA 1
ATOM 672 C C . ARG A 1 89 ? 4.241 -4.428 -20.144 1.00 93.62 89 ARG A C 1
ATOM 674 O O . ARG A 1 89 ? 4.395 -3.204 -20.137 1.00 93.62 89 ARG A O 1
ATOM 681 N N . ASP A 1 90 ? 4.185 -5.161 -19.035 1.00 94.88 90 ASP A N 1
ATOM 682 C CA . ASP A 1 90 ? 4.348 -4.619 -17.681 1.00 94.88 90 ASP A CA 1
ATOM 683 C C . ASP A 1 90 ? 5.735 -3.966 -17.498 1.00 94.88 90 ASP A C 1
ATOM 685 O O . ASP A 1 90 ? 6.602 -4.010 -18.369 1.00 94.88 90 ASP A O 1
ATOM 689 N N . CYS A 1 91 ? 5.932 -3.315 -16.363 1.00 96.50 91 CYS A N 1
ATOM 690 C CA . CYS A 1 91 ? 7.217 -2.862 -15.886 1.00 96.50 91 CYS A CA 1
ATOM 691 C C . CYS A 1 91 ? 7.961 -3.962 -15.129 1.00 96.50 91 CYS A C 1
ATOM 693 O O . CYS A 1 91 ? 7.379 -4.720 -14.352 1.00 96.50 91 CYS A O 1
ATOM 695 N N . VAL A 1 92 ? 9.279 -3.950 -15.276 1.00 96.75 92 VAL A N 1
ATOM 696 C CA . VAL A 1 92 ? 10.236 -4.777 -14.539 1.00 96.75 92 VAL A CA 1
ATOM 697 C C . VAL A 1 92 ? 11.346 -3.899 -13.977 1.00 96.75 92 VAL A C 1
ATOM 699 O O . VAL A 1 92 ? 11.661 -2.855 -14.546 1.00 96.75 92 VAL A O 1
ATOM 702 N N . VAL A 1 93 ? 11.947 -4.296 -12.855 1.00 97.56 93 VAL A N 1
ATOM 703 C CA . VAL A 1 93 ? 13.096 -3.572 -12.287 1.00 97.56 93 VAL A CA 1
ATOM 704 C C . VAL A 1 93 ? 14.325 -3.896 -13.123 1.00 97.56 93 VAL A C 1
ATOM 706 O O . VAL A 1 93 ? 14.780 -5.031 -13.101 1.00 97.56 93 VAL A O 1
ATOM 709 N N . TYR A 1 94 ? 14.859 -2.909 -13.837 1.00 98.00 94 TYR A N 1
ATOM 710 C CA . TYR A 1 94 ? 16.022 -3.066 -14.709 1.00 98.00 94 TYR A CA 1
ATOM 711 C C . TYR A 1 94 ? 17.351 -2.893 -13.985 1.00 98.00 94 TYR A C 1
ATOM 713 O O . TYR A 1 94 ? 18.289 -3.653 -14.228 1.00 98.00 94 TYR A O 1
ATOM 721 N N . ALA A 1 95 ? 17.437 -1.892 -13.109 1.00 97.44 95 ALA A N 1
ATOM 722 C CA . ALA A 1 95 ? 18.675 -1.542 -12.435 1.00 97.44 95 ALA A CA 1
ATOM 723 C C . ALA A 1 95 ? 18.456 -1.130 -10.983 1.00 97.44 95 ALA A C 1
ATOM 725 O O . ALA A 1 95 ? 17.396 -0.632 -10.597 1.00 97.44 95 ALA A O 1
ATOM 726 N N . SER A 1 96 ? 19.516 -1.307 -10.204 1.00 96.00 96 SER A N 1
ATOM 727 C CA . SER A 1 96 ? 19.638 -0.911 -8.809 1.00 96.00 96 SER A CA 1
ATOM 728 C C . SER A 1 96 ? 21.000 -0.246 -8.625 1.00 96.00 96 SER A C 1
ATOM 730 O O . SER A 1 96 ? 22.011 -0.798 -9.062 1.00 96.00 96 SER A O 1
ATOM 732 N N . ASN A 1 97 ? 21.044 0.924 -7.985 1.00 94.25 97 ASN A N 1
ATOM 733 C CA . ASN A 1 97 ? 22.271 1.711 -7.800 1.00 94.25 97 ASN A CA 1
ATOM 734 C C . ASN A 1 97 ? 23.040 1.921 -9.120 1.00 94.25 97 ASN A C 1
ATOM 736 O O . ASN A 1 97 ? 24.247 1.701 -9.191 1.00 94.25 97 ASN A O 1
ATOM 740 N N . GLY A 1 98 ? 22.313 2.239 -10.197 1.00 92.75 98 GLY A N 1
ATOM 741 C CA . GLY A 1 98 ? 22.872 2.430 -11.543 1.00 92.75 98 GLY A CA 1
ATOM 742 C C . GLY A 1 98 ? 23.378 1.160 -12.241 1.00 92.75 98 GLY A C 1
ATOM 743 O O . GLY A 1 98 ? 23.765 1.224 -13.404 1.00 92.75 98 GLY A O 1
ATOM 744 N N . LYS A 1 99 ? 23.360 -0.004 -11.579 1.00 94.69 99 LYS A N 1
ATOM 745 C CA . LYS A 1 99 ? 23.822 -1.274 -12.150 1.00 94.69 99 LYS A CA 1
ATOM 746 C C . LYS A 1 99 ? 22.647 -2.103 -12.636 1.00 94.69 99 LYS A C 1
ATOM 748 O O . LYS A 1 99 ? 21.666 -2.285 -11.914 1.00 94.69 99 LYS A O 1
ATOM 753 N N . ARG A 1 100 ? 22.764 -2.623 -13.856 1.00 95.94 100 ARG A N 1
ATOM 754 C CA . ARG A 1 100 ? 21.796 -3.557 -14.435 1.00 95.94 100 ARG A CA 1
ATOM 755 C C . ARG A 1 100 ? 21.691 -4.817 -13.570 1.00 95.94 100 ARG A C 1
ATOM 757 O O . ARG A 1 100 ? 22.710 -5.359 -13.152 1.00 95.94 100 ARG A O 1
ATOM 764 N N . ILE A 1 101 ? 20.460 -5.272 -13.339 1.00 96.12 101 ILE A N 1
ATOM 765 C CA . ILE A 1 101 ? 20.154 -6.505 -12.596 1.00 96.12 101 ILE A CA 1
ATOM 766 C C . ILE A 1 101 ? 19.316 -7.510 -13.397 1.00 96.12 101 ILE A C 1
ATOM 768 O O . ILE A 1 101 ? 19.164 -8.648 -12.962 1.00 96.12 101 ILE A O 1
ATOM 772 N N . LEU A 1 102 ? 18.756 -7.111 -14.545 1.00 95.25 102 LEU A N 1
ATOM 773 C CA . LEU A 1 102 ? 18.028 -8.031 -15.423 1.00 95.25 102 LEU A CA 1
ATOM 774 C C . LEU A 1 102 ? 18.974 -8.797 -16.351 1.00 95.25 102 LEU A C 1
ATOM 776 O O . LEU A 1 102 ? 19.920 -8.189 -16.863 1.00 95.25 102 LEU A O 1
ATOM 780 N N . PRO A 1 103 ? 18.670 -10.073 -16.654 1.00 95.75 103 PRO A N 1
ATOM 781 C CA . PRO A 1 103 ? 19.343 -10.815 -17.717 1.00 95.75 103 PRO A CA 1
ATOM 782 C C . PRO A 1 103 ? 19.037 -10.213 -19.100 1.00 95.75 103 PRO A C 1
ATOM 784 O O . PRO A 1 103 ? 18.238 -9.282 -19.230 1.00 95.75 103 PRO A O 1
ATOM 787 N N . ASP A 1 104 ? 19.691 -10.729 -20.144 1.00 95.00 104 ASP A N 1
ATOM 788 C CA . ASP A 1 104 ? 19.518 -10.275 -21.537 1.00 95.00 104 ASP A CA 1
ATOM 789 C C . ASP A 1 104 ? 18.150 -10.557 -22.117 1.00 95.00 104 ASP A C 1
ATOM 791 O O . ASP A 1 104 ? 17.672 -9.784 -22.940 1.00 95.00 104 ASP A O 1
ATOM 795 N N . THR A 1 105 ? 17.496 -11.617 -21.659 1.00 96.00 105 THR A N 1
ATOM 796 C CA . THR A 1 105 ? 16.143 -11.951 -22.085 1.00 96.00 105 THR A CA 1
ATOM 797 C C . THR A 1 105 ? 15.285 -12.252 -20.874 1.00 96.00 105 THR A C 1
ATOM 799 O O . THR A 1 105 ? 15.713 -12.960 -19.963 1.00 96.00 105 THR A O 1
ATOM 802 N N . ILE A 1 106 ? 14.071 -11.710 -20.872 1.00 94.75 106 ILE A N 1
ATOM 803 C CA . ILE A 1 106 ? 13.053 -12.005 -19.867 1.00 94.75 106 ILE A CA 1
ATOM 804 C C . ILE A 1 106 ? 11.708 -12.262 -20.529 1.00 94.75 106 ILE A C 1
ATOM 806 O O . ILE A 1 106 ? 11.401 -11.688 -21.572 1.00 94.75 106 ILE A O 1
ATOM 810 N N . ASP A 1 107 ? 10.877 -13.048 -19.859 1.00 93.69 107 ASP A N 1
ATOM 811 C CA . ASP A 1 107 ? 9.462 -13.148 -20.183 1.00 93.69 107 ASP A CA 1
ATOM 812 C C . ASP A 1 107 ? 8.693 -12.045 -19.466 1.00 93.69 107 ASP A C 1
ATOM 814 O O . ASP A 1 107 ? 8.769 -11.902 -18.240 1.00 93.69 107 ASP A O 1
ATOM 818 N N . ILE A 1 108 ? 7.921 -11.267 -20.223 1.00 91.69 108 ILE A N 1
ATOM 819 C CA . ILE A 1 108 ? 7.144 -10.166 -19.660 1.00 91.69 108 ILE A CA 1
ATOM 820 C C . ILE A 1 108 ? 5.665 -10.288 -20.005 1.00 91.69 108 ILE A C 1
ATOM 822 O O . ILE A 1 108 ? 5.263 -10.538 -21.143 1.00 91.69 108 ILE A O 1
ATOM 826 N N . LYS A 1 109 ? 4.830 -10.126 -18.979 1.00 92.62 109 LYS A N 1
ATOM 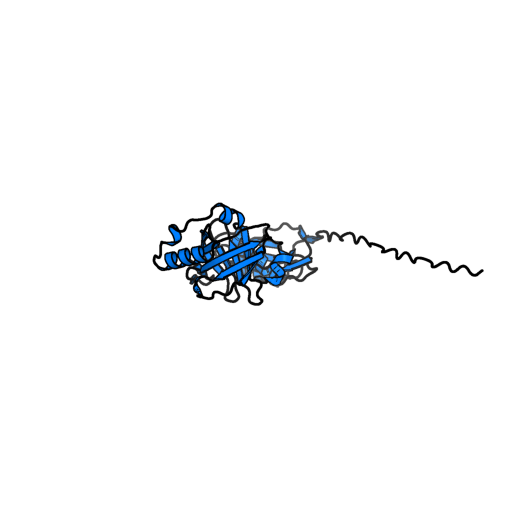827 C CA . LYS A 1 109 ? 3.376 -10.219 -19.113 1.00 92.62 109 LYS A CA 1
ATOM 828 C C . LYS A 1 109 ? 2.809 -8.940 -19.711 1.00 92.62 109 LYS A C 1
ATOM 830 O O . LYS A 1 109 ? 3.341 -7.848 -19.504 1.00 92.62 109 LYS A O 1
ATOM 835 N N . ARG A 1 110 ? 1.681 -9.073 -20.406 1.00 93.25 110 ARG A N 1
ATOM 836 C CA . ARG A 1 110 ? 0.870 -7.939 -20.856 1.00 93.25 110 ARG A CA 1
ATOM 837 C C . ARG A 1 110 ? -0.128 -7.537 -19.781 1.00 93.25 110 ARG A C 1
ATOM 839 O O . ARG A 1 110 ? -0.803 -8.391 -19.214 1.00 93.25 110 ARG A O 1
ATOM 846 N N . VAL A 1 111 ? -0.256 -6.234 -19.575 1.00 93.06 111 VAL A N 1
ATOM 847 C CA . VAL A 1 111 ? -1.196 -5.607 -18.651 1.00 93.06 111 VAL A CA 1
ATOM 848 C C . VAL A 1 111 ? -2.628 -5.811 -19.133 1.00 93.06 111 VAL A C 1
ATOM 850 O O . VAL A 1 111 ? -3.047 -5.229 -20.133 1.00 93.06 111 VAL A O 1
ATOM 853 N N . GLN A 1 112 ? -3.390 -6.597 -18.386 1.00 92.75 112 GLN A N 1
ATOM 854 C CA . GLN A 1 112 ? -4.821 -6.831 -18.567 1.00 92.75 112 GLN A CA 1
ATOM 855 C C . GLN A 1 112 ? -5.656 -5.803 -17.819 1.00 92.75 112 GLN A C 1
ATOM 857 O O . GLN A 1 112 ? -6.719 -5.397 -18.281 1.00 92.75 112 GLN A O 1
ATOM 862 N N . GLN A 1 113 ? -5.186 -5.366 -16.653 1.00 93.00 113 GLN A N 1
ATOM 863 C CA . GLN A 1 113 ? -5.890 -4.392 -15.832 1.00 93.00 113 GLN A CA 1
ATOM 864 C C . GLN A 1 113 ? -4.927 -3.391 -15.221 1.00 93.00 113 GLN A C 1
ATOM 866 O O . GLN A 1 113 ? -3.788 -3.705 -14.887 1.00 93.00 113 GLN A O 1
ATOM 871 N N . ARG A 1 114 ? -5.427 -2.172 -15.016 1.00 93.00 114 ARG A N 1
ATOM 872 C CA . ARG A 1 114 ? -4.694 -1.104 -14.344 1.00 93.00 114 ARG A CA 1
ATOM 873 C C . ARG A 1 114 ? -5.464 -0.591 -13.148 1.00 93.00 114 ARG A C 1
ATOM 875 O O . ARG A 1 114 ? -6.651 -0.274 -13.244 1.00 93.00 114 ARG A O 1
ATOM 882 N N . TYR A 1 115 ? -4.735 -0.407 -12.064 1.00 92.44 115 TYR A N 1
ATOM 883 C CA . TYR A 1 115 ? -5.201 0.269 -10.87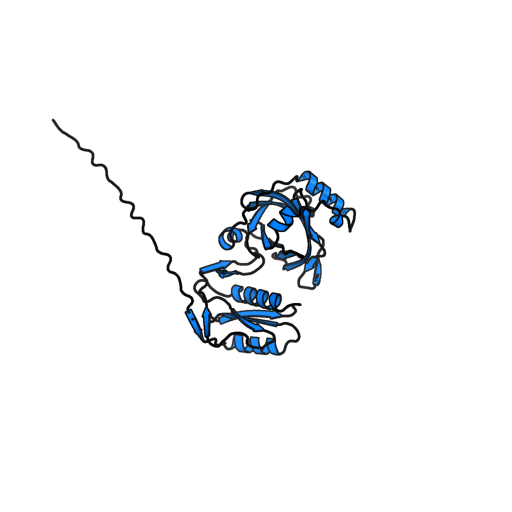7 1.00 92.44 115 TYR A CA 1
ATOM 884 C C . TYR A 1 115 ? -4.384 1.536 -10.658 1.00 92.44 115 TYR A C 1
ATOM 886 O O . TYR A 1 115 ? -3.163 1.494 -10.498 1.00 92.44 115 TYR A O 1
ATOM 894 N N . LYS A 1 116 ? -5.091 2.667 -10.654 1.00 90.62 116 LYS A N 1
ATOM 895 C CA . LYS A 1 116 ? -4.549 3.942 -10.194 1.00 90.62 116 LYS A CA 1
ATOM 896 C C . LYS A 1 116 ? -4.668 3.975 -8.676 1.00 90.62 116 LYS A C 1
ATOM 898 O O . LYS A 1 116 ? -5.754 3.687 -8.167 1.00 90.62 116 LYS A O 1
ATOM 903 N N . ALA A 1 117 ? -3.584 4.352 -8.001 1.00 91.19 117 ALA A N 1
ATOM 904 C CA . ALA A 1 117 ? -3.546 4.516 -6.552 1.00 91.19 117 ALA A CA 1
ATOM 905 C C . ALA A 1 117 ? -4.767 5.293 -6.028 1.00 91.19 117 ALA A C 1
ATOM 907 O O . ALA A 1 117 ? -5.324 6.139 -6.734 1.00 91.19 117 ALA A O 1
ATOM 908 N N . ILE A 1 118 ? -5.174 4.979 -4.793 1.00 91.75 118 ILE A N 1
ATOM 909 C CA . ILE A 1 118 ? -6.278 5.601 -4.038 1.00 91.75 118 ILE A CA 1
ATOM 910 C C . ILE A 1 118 ? -7.668 5.554 -4.709 1.00 91.75 118 ILE A C 1
ATOM 912 O O . ILE A 1 118 ? -8.606 6.215 -4.260 1.00 91.75 118 ILE A O 1
ATOM 916 N N . ASN A 1 119 ? -7.859 4.743 -5.758 1.00 91.56 119 ASN A N 1
ATOM 917 C CA . ASN A 1 119 ? -9.157 4.573 -6.412 1.00 91.56 119 ASN A CA 1
ATOM 918 C C . ASN A 1 119 ? -10.014 3.504 -5.717 1.00 91.56 119 ASN A C 1
ATOM 920 O O . ASN A 1 119 ? -10.138 2.373 -6.193 1.00 91.56 119 ASN A O 1
ATOM 924 N N . GLY A 1 120 ? -10.664 3.871 -4.613 1.00 87.69 120 GLY A N 1
ATOM 925 C CA . GLY A 1 120 ? -11.455 2.925 -3.822 1.00 87.69 120 GLY A CA 1
ATOM 926 C C . GLY A 1 120 ? -12.595 2.237 -4.579 1.00 87.69 120 GLY A C 1
ATOM 927 O O . GLY A 1 120 ? -12.854 1.063 -4.337 1.00 87.69 120 GLY A O 1
ATOM 928 N N . LYS A 1 121 ? -13.211 2.900 -5.572 1.00 88.69 121 LYS A N 1
ATOM 929 C CA . LYS A 1 121 ? -14.258 2.287 -6.417 1.00 88.69 121 LYS A CA 1
ATOM 930 C C . LYS A 1 121 ? -13.753 1.090 -7.226 1.00 88.69 121 LYS A C 1
ATOM 932 O O . LYS A 1 121 ? -14.530 0.192 -7.523 1.00 88.69 121 LYS A O 1
ATOM 937 N N . LYS A 1 122 ? -12.473 1.096 -7.614 1.00 92.44 122 LYS A N 1
ATOM 938 C CA . LYS A 1 122 ? -11.845 0.020 -8.399 1.00 92.44 122 LYS A CA 1
ATOM 939 C C . LYS A 1 122 ? -11.008 -0.934 -7.555 1.00 92.44 122 LYS A C 1
ATOM 941 O O . LYS A 1 122 ? -10.658 -2.009 -8.036 1.00 92.44 122 LYS A O 1
ATOM 946 N N . ALA A 1 123 ? -10.669 -0.552 -6.326 1.00 93.56 123 ALA A N 1
ATOM 947 C CA . ALA A 1 123 ? -9.787 -1.327 -5.465 1.00 93.56 123 ALA A CA 1
ATOM 948 C C . ALA A 1 123 ? -10.349 -2.726 -5.185 1.00 93.56 123 ALA A C 1
ATOM 950 O O . ALA A 1 123 ? -9.623 -3.699 -5.357 1.00 93.56 123 ALA A O 1
ATOM 951 N N . ALA A 1 124 ? -11.637 -2.841 -4.845 1.00 93.44 124 ALA A N 1
ATOM 952 C CA . ALA A 1 124 ? -12.271 -4.131 -4.567 1.00 93.44 124 ALA A CA 1
ATOM 953 C C . ALA A 1 124 ? -12.213 -5.080 -5.777 1.00 93.44 124 ALA A C 1
ATOM 955 O O . ALA A 1 124 ? -11.728 -6.201 -5.655 1.00 93.44 124 ALA A O 1
ATOM 956 N N . SER A 1 125 ? -12.616 -4.616 -6.966 1.00 93.69 125 SER A N 1
ATOM 957 C CA . SER A 1 125 ? -12.563 -5.427 -8.192 1.00 93.69 125 SER A CA 1
ATOM 958 C C . SER A 1 125 ? -11.136 -5.765 -8.626 1.00 93.69 125 SER A C 1
ATOM 960 O O . SER A 1 125 ? -10.905 -6.812 -9.220 1.00 93.69 125 SER A O 1
ATOM 962 N N . PHE A 1 126 ? -10.178 -4.872 -8.358 1.00 95.25 126 PHE A N 1
ATOM 963 C CA . PHE A 1 126 ? -8.800 -5.062 -8.789 1.00 95.25 126 PHE A CA 1
ATOM 964 C C . PHE A 1 126 ? -8.020 -5.956 -7.831 1.00 95.25 126 PHE A C 1
ATOM 966 O O . PHE A 1 126 ? -7.386 -6.899 -8.279 1.00 95.25 126 PHE A O 1
ATOM 973 N N . PHE A 1 127 ? -8.038 -5.694 -6.526 1.00 95.50 127 PHE A N 1
ATOM 974 C CA . PHE A 1 127 ? -7.254 -6.442 -5.538 1.00 95.50 127 PHE A CA 1
ATOM 975 C C . PHE A 1 127 ? -7.995 -7.646 -4.954 1.00 95.50 127 PHE A C 1
ATOM 977 O O . PHE A 1 127 ? -7.339 -8.557 -4.457 1.00 95.50 127 PHE A O 1
ATOM 984 N N . GLY A 1 128 ? -9.325 -7.674 -5.042 1.00 96.06 128 GLY A N 1
ATOM 985 C CA . GLY A 1 128 ? -10.163 -8.603 -4.290 1.00 96.06 128 GLY A CA 1
ATOM 986 C C . GLY A 1 128 ? -10.398 -8.113 -2.859 1.00 96.06 128 GLY A C 1
ATOM 987 O O . GLY A 1 128 ? -9.520 -7.499 -2.242 1.00 96.06 128 GLY A O 1
ATOM 988 N N . LEU A 1 129 ? -11.600 -8.379 -2.344 1.00 96.56 129 LEU A N 1
ATOM 989 C CA . LEU A 1 129 ? -11.956 -8.116 -0.950 1.00 96.56 129 LEU A CA 1
ATOM 990 C C . LEU A 1 129 ? -11.275 -9.131 -0.029 1.00 96.56 129 LEU A C 1
ATOM 992 O O . LEU A 1 129 ? -11.184 -10.316 -0.353 1.00 96.56 129 LEU A O 1
ATOM 996 N N . ALA A 1 130 ? -10.796 -8.665 1.121 1.00 95.31 130 ALA A N 1
ATOM 997 C CA . ALA A 1 130 ? -10.301 -9.543 2.170 1.00 95.31 130 ALA A CA 1
ATOM 998 C C . ALA A 1 130 ? -11.495 -10.145 2.938 1.00 95.31 130 ALA A C 1
ATOM 1000 O O . ALA A 1 130 ? -12.384 -9.389 3.331 1.00 95.31 130 ALA A O 1
ATOM 1001 N N . PRO A 1 131 ? -11.526 -11.467 3.188 1.00 93.31 131 PRO A N 1
ATOM 1002 C CA . PRO A 1 131 ? -12.627 -12.124 3.891 1.00 93.31 131 PRO A CA 1
ATOM 1003 C C . PRO A 1 131 ? -12.493 -11.914 5.406 1.00 93.31 131 PRO A C 1
ATOM 1005 O O . PRO A 1 131 ? -12.114 -12.819 6.144 1.00 93.31 131 PRO A O 1
ATOM 1008 N N . ILE A 1 132 ? -12.720 -10.681 5.851 1.00 93.69 132 ILE A N 1
ATOM 1009 C CA . ILE A 1 132 ? -12.663 -10.279 7.257 1.00 93.69 132 ILE A CA 1
ATOM 1010 C C . ILE A 1 132 ? -14.081 -9.952 7.712 1.00 93.69 132 ILE A C 1
ATOM 1012 O O . ILE A 1 132 ? -14.805 -9.249 7.006 1.00 93.69 132 ILE A O 1
ATOM 1016 N N . GLU A 1 133 ? -14.429 -10.445 8.896 1.00 96.44 133 GLU A N 1
ATOM 1017 C CA . GLU A 1 133 ? -15.663 -10.131 9.610 1.00 96.44 133 GLU A CA 1
ATOM 1018 C C . GLU A 1 133 ? -15.289 -9.501 10.951 1.00 96.44 133 GLU A C 1
ATOM 1020 O O . GLU A 1 133 ? -14.399 -9.993 11.650 1.00 96.44 133 GLU A O 1
ATOM 1025 N N . PHE A 1 134 ? -15.945 -8.401 11.297 1.00 97.31 134 PHE A N 1
ATOM 1026 C CA . PHE A 1 134 ? -15.712 -7.695 12.547 1.00 97.31 134 PHE A CA 1
ATOM 1027 C C . PHE A 1 134 ? -16.932 -6.853 12.914 1.00 97.31 134 PHE A C 1
ATOM 1029 O O . PHE A 1 134 ? -17.479 -6.160 12.061 1.00 97.31 134 PHE A O 1
ATOM 1036 N N . THR A 1 135 ? -17.291 -6.841 14.193 1.00 97.25 135 THR A N 1
ATOM 1037 C CA . THR A 1 135 ? -18.296 -5.929 14.743 1.00 97.25 135 THR A CA 1
ATOM 1038 C C . THR A 1 135 ? -17.723 -5.320 16.010 1.00 97.25 135 THR A C 1
ATOM 1040 O O . THR A 1 135 ? -17.407 -6.050 16.947 1.00 97.25 135 THR A O 1
ATOM 1043 N N . GLY A 1 136 ? -17.568 -3.997 16.016 1.00 93.75 136 GLY A N 1
ATOM 1044 C CA . GLY A 1 136 ? -17.045 -3.240 17.150 1.00 93.75 136 GLY A CA 1
ATOM 1045 C C . GLY A 1 136 ? -18.132 -2.476 17.903 1.00 93.75 136 GLY A C 1
ATOM 1046 O O . GLY A 1 136 ? -19.281 -2.383 17.466 1.00 93.75 136 GLY A O 1
ATOM 1047 N N . SER A 1 137 ? -17.749 -1.875 19.030 1.00 93.94 137 SER A N 1
ATOM 1048 C CA . SER A 1 137 ? -18.578 -0.926 19.775 1.00 93.94 137 SER A CA 1
ATOM 1049 C C . SER A 1 137 ? -18.109 0.491 19.476 1.00 93.94 137 SER A C 1
ATOM 1051 O O . SER A 1 137 ? -17.114 0.976 20.015 1.00 93.94 137 SER A O 1
ATOM 1053 N N . ARG A 1 138 ? -18.847 1.190 18.612 1.00 91.56 138 ARG A N 1
ATOM 1054 C CA . ARG A 1 138 ? -18.521 2.567 18.219 1.00 91.56 138 ARG A CA 1
ATOM 1055 C C . ARG A 1 138 ? -18.366 3.510 19.412 1.00 91.56 138 ARG A C 1
ATOM 1057 O O . ARG A 1 138 ? -17.467 4.347 19.427 1.00 91.56 138 ARG A O 1
ATOM 1064 N N . ASN A 1 139 ? -19.267 3.402 20.386 1.00 91.94 139 ASN A N 1
ATOM 1065 C CA . ASN A 1 139 ? -19.259 4.266 21.563 1.00 91.94 139 ASN A CA 1
ATOM 1066 C C . ASN A 1 139 ? -18.008 4.021 22.409 1.00 91.94 139 ASN A C 1
ATOM 1068 O O . ASN A 1 139 ? -17.364 4.982 22.820 1.00 91.94 139 ASN A O 1
ATOM 1072 N N . GLU A 1 140 ? -17.623 2.760 22.608 1.00 93.25 140 GLU A N 1
ATOM 1073 C CA . GLU A 1 140 ? -16.395 2.424 23.332 1.00 93.25 140 GLU A CA 1
ATOM 1074 C C . GLU A 1 140 ? -15.148 2.849 22.555 1.00 93.25 140 GLU A C 1
ATOM 1076 O O . GLU A 1 140 ? -14.256 3.457 23.133 1.00 93.25 140 GLU A O 1
ATOM 1081 N N . ALA A 1 141 ? -15.109 2.652 21.235 1.00 93.31 141 ALA A N 1
ATOM 1082 C CA . ALA A 1 141 ? -14.001 3.120 20.401 1.00 93.31 141 ALA A CA 1
ATOM 1083 C C . ALA A 1 141 ? -13.830 4.652 20.442 1.00 93.31 141 ALA A C 1
ATOM 1085 O O . ALA A 1 141 ? -12.710 5.162 20.400 1.00 93.31 141 ALA A O 1
ATOM 1086 N N . LEU A 1 142 ? -14.928 5.410 20.540 1.00 91.50 142 LEU A N 1
ATOM 1087 C CA . LEU A 1 142 ? -14.873 6.861 20.737 1.00 91.50 142 LEU A CA 1
ATOM 1088 C C . LEU A 1 142 ? -14.398 7.238 22.148 1.00 91.50 142 LEU A C 1
ATOM 1090 O O . LEU A 1 142 ? -13.627 8.185 22.282 1.00 91.50 142 LEU A O 1
ATOM 1094 N N . GLN A 1 143 ? -14.796 6.499 23.188 1.00 90.25 143 GLN A N 1
ATOM 1095 C CA . GLN A 1 143 ? -14.284 6.704 24.550 1.00 90.25 143 GLN A CA 1
ATOM 1096 C C . GLN A 1 143 ? -12.781 6.407 24.640 1.00 90.25 143 GLN A C 1
ATOM 1098 O O . GLN A 1 143 ? -12.025 7.204 25.195 1.00 90.25 143 GLN A O 1
ATOM 1103 N N . GLU A 1 144 ? -12.330 5.311 24.024 1.00 91.00 144 GLU A N 1
ATOM 1104 C CA . GLU A 1 144 ? -10.912 4.983 23.865 1.00 91.00 144 GLU A CA 1
ATOM 1105 C C . GLU A 1 144 ? -10.169 6.116 23.143 1.00 91.00 144 GLU A C 1
ATOM 1107 O O . GLU A 1 144 ? -9.083 6.512 23.562 1.00 91.00 144 GLU A O 1
ATOM 1112 N N . PHE A 1 145 ? -10.759 6.692 22.090 1.00 90.12 145 PHE A N 1
ATOM 1113 C CA . PHE A 1 145 ? -10.152 7.808 21.367 1.00 90.12 145 PHE A CA 1
ATOM 1114 C C . PHE A 1 145 ? -10.009 9.059 22.239 1.00 90.12 145 PHE A C 1
ATOM 1116 O O . PHE A 1 145 ? -8.935 9.663 22.254 1.00 90.12 145 PHE A O 1
ATOM 1123 N N . GLU A 1 146 ? -11.039 9.449 22.990 1.00 88.94 146 GLU A N 1
ATOM 1124 C CA . GLU A 1 146 ? -10.934 10.604 23.889 1.00 88.94 146 GLU A CA 1
ATOM 1125 C C . GLU A 1 146 ? -9.861 10.387 24.964 1.00 88.94 146 GLU A C 1
ATOM 1127 O O . GLU A 1 146 ? -9.050 11.285 25.209 1.00 88.94 146 GLU A O 1
ATOM 1132 N N . PHE A 1 147 ? -9.740 9.166 25.490 1.00 83.25 147 PHE A N 1
ATOM 1133 C CA . PHE A 1 147 ? -8.652 8.800 26.396 1.00 83.25 147 PHE A CA 1
ATOM 1134 C C . PHE A 1 147 ? -7.264 8.972 25.740 1.00 83.25 147 PHE A C 1
ATOM 1136 O O . PHE A 1 147 ? -6.356 9.550 26.342 1.00 83.25 147 PHE A O 1
ATOM 1143 N N . THR A 1 148 ? -7.100 8.584 24.466 1.00 81.06 148 THR A N 1
ATOM 1144 C CA . THR A 1 148 ? -5.828 8.782 23.735 1.00 81.06 148 THR A CA 1
ATOM 1145 C C . THR A 1 148 ? -5.453 10.237 23.478 1.00 81.06 148 THR A C 1
ATOM 1147 O O . THR A 1 148 ? -4.279 10.524 23.251 1.00 81.06 148 THR A O 1
ATOM 1150 N N . LYS A 1 149 ? -6.419 11.162 23.486 1.00 80.31 149 LYS A N 1
ATOM 1151 C CA . LYS A 1 149 ? -6.141 12.599 23.330 1.00 80.31 149 LYS A CA 1
ATOM 1152 C C . LYS A 1 149 ? -5.692 13.228 24.639 1.00 80.31 149 LYS A C 1
ATOM 1154 O O . LYS A 1 149 ? -4.876 14.143 24.605 1.00 80.31 149 LYS A O 1
ATOM 1159 N N . SER A 1 150 ? -6.231 12.759 25.767 1.00 71.69 150 SER A N 1
ATOM 1160 C CA . SER A 1 150 ? -5.933 13.322 27.088 1.00 71.69 150 SER A CA 1
ATOM 1161 C C . SER A 1 150 ? -4.524 13.010 27.599 1.00 71.69 150 SER A C 1
ATOM 1163 O O . SER A 1 150 ? -4.003 13.760 28.419 1.00 71.69 150 SER A O 1
ATOM 1165 N N . ASP A 1 151 ? -3.882 11.956 27.092 1.00 65.50 151 ASP A N 1
ATOM 1166 C CA . ASP A 1 151 ? -2.516 11.573 27.455 1.00 65.50 151 ASP A CA 1
ATOM 1167 C C . ASP A 1 151 ? -1.738 11.151 26.197 1.00 65.50 151 ASP A C 1
ATOM 1169 O O . ASP A 1 151 ? -2.099 10.208 25.493 1.00 65.50 151 ASP A O 1
ATOM 1173 N N . GLY A 1 152 ? -0.624 11.835 25.913 1.00 62.56 152 GLY A N 1
ATOM 1174 C CA . GLY A 1 152 ? 0.226 11.562 24.749 1.00 62.56 152 GLY A CA 1
ATOM 1175 C C . GLY A 1 152 ? 0.812 10.141 24.704 1.00 62.56 152 GLY A C 1
ATOM 1176 O O . GLY A 1 152 ? 1.310 9.719 23.656 1.00 62.56 152 GLY A O 1
ATOM 1177 N N . GLN A 1 153 ? 0.741 9.385 25.805 1.00 72.75 153 GLN A N 1
ATOM 1178 C CA . GLN A 1 153 ? 1.108 7.970 25.873 1.00 72.75 153 GLN A CA 1
ATOM 1179 C C . GLN A 1 153 ? -0.073 7.011 26.066 1.00 72.75 153 GLN A C 1
ATOM 1181 O O . GLN A 1 153 ? 0.144 5.803 25.954 1.00 72.75 153 GLN A O 1
ATOM 1186 N N . ALA A 1 154 ? -1.306 7.493 26.253 1.00 68.81 154 ALA A N 1
ATOM 1187 C CA . ALA A 1 154 ? -2.491 6.653 26.473 1.00 68.81 154 ALA A CA 1
ATOM 1188 C C . ALA A 1 154 ? -2.761 5.666 25.329 1.00 68.81 154 ALA A C 1
ATOM 1190 O O . ALA A 1 154 ? -3.372 4.617 25.515 1.00 68.81 154 ALA A O 1
ATOM 1191 N N . TRP A 1 155 ? -2.228 5.920 24.134 1.00 73.69 155 TRP A N 1
ATOM 1192 C CA . TRP A 1 155 ? -2.275 4.939 23.053 1.00 73.69 155 TRP A CA 1
ATOM 1193 C C . TRP A 1 155 ? -1.595 3.601 23.390 1.00 73.69 155 TRP A C 1
ATOM 1195 O O . TRP A 1 155 ? -1.906 2.565 22.795 1.00 73.69 155 TRP A O 1
ATOM 1205 N N . ARG A 1 156 ? -0.654 3.597 24.342 1.00 76.75 156 ARG A N 1
ATOM 1206 C CA . ARG A 1 156 ? 0.035 2.385 24.795 1.00 76.75 156 ARG A CA 1
ATOM 1207 C C . ARG A 1 156 ? -0.891 1.458 25.571 1.00 76.75 156 ARG A C 1
ATOM 1209 O O . ARG A 1 156 ? -0.654 0.250 25.519 1.00 76.75 156 ARG A O 1
ATOM 1216 N N . THR A 1 157 ? -1.911 2.010 26.223 1.00 73.69 157 THR A N 1
ATOM 1217 C CA . THR A 1 157 ? -2.791 1.319 27.172 1.00 73.69 157 THR A CA 1
ATOM 1218 C C . THR A 1 157 ? -4.160 0.955 26.596 1.00 73.69 157 THR A C 1
ATOM 1220 O O . THR A 1 157 ? -4.878 0.196 27.241 1.00 73.69 157 THR A O 1
ATOM 1223 N N . ILE A 1 158 ? -4.506 1.403 25.379 1.00 72.19 158 ILE A N 1
ATOM 1224 C CA . ILE A 1 158 ? -5.704 0.920 24.665 1.00 72.19 158 ILE A CA 1
ATOM 1225 C C . ILE A 1 158 ? -5.660 -0.618 24.599 1.00 72.19 158 ILE A C 1
ATOM 1227 O O . ILE A 1 158 ? -4.627 -1.154 24.177 1.00 72.19 158 ILE A O 1
ATOM 1231 N N . PRO A 1 159 ? -6.740 -1.340 24.953 1.00 77.81 159 PRO A N 1
ATOM 1232 C CA . PRO A 1 159 ? -6.829 -2.786 24.763 1.00 77.81 159 PRO A CA 1
ATOM 1233 C C . PRO A 1 159 ? -6.643 -3.146 23.284 1.00 77.81 159 PRO A C 1
ATOM 1235 O O . PRO A 1 159 ? -7.488 -2.835 22.451 1.00 77.81 159 PRO A O 1
ATOM 1238 N N . LYS A 1 160 ? -5.509 -3.760 22.925 1.00 89.00 160 LYS A N 1
ATOM 1239 C CA . LYS A 1 160 ? -5.149 -4.034 21.520 1.00 89.00 160 LYS A CA 1
ATOM 1240 C C . LYS A 1 160 ? -5.680 -5.394 21.086 1.00 89.00 160 LYS A C 1
ATOM 1242 O O . LYS A 1 160 ? -5.248 -6.411 21.631 1.00 89.00 160 LYS A O 1
ATOM 1247 N N . SER A 1 161 ? -6.468 -5.418 20.014 1.00 94.88 161 SER A N 1
ATOM 1248 C CA . SER A 1 161 ? -6.892 -6.667 19.387 1.00 94.88 161 SER A CA 1
ATOM 1249 C C . SER A 1 161 ? -5.766 -7.279 18.565 1.00 94.88 161 SER A C 1
ATOM 1251 O O . SER A 1 161 ? -5.474 -6.870 17.436 1.00 94.88 161 SER A O 1
ATOM 1253 N N . ARG A 1 162 ? -5.102 -8.298 19.123 1.00 94.12 162 ARG A N 1
ATOM 1254 C CA . ARG A 1 162 ? -4.060 -9.053 18.401 1.00 94.12 162 ARG A CA 1
ATOM 1255 C C . ARG A 1 162 ? -4.643 -9.843 17.231 1.00 94.12 162 ARG A C 1
ATOM 1257 O O . ARG A 1 162 ? -3.958 -10.023 16.223 1.00 94.12 162 ARG A O 1
ATOM 1264 N N . ALA A 1 163 ? -5.874 -10.334 17.372 1.00 95.69 163 ALA A N 1
ATOM 1265 C CA . ALA A 1 163 ? -6.560 -11.091 16.333 1.00 95.69 163 ALA A CA 1
ATOM 1266 C C . ALA A 1 163 ? -6.869 -10.194 15.129 1.00 95.69 163 ALA A C 1
ATOM 1268 O O . ALA A 1 163 ? -6.410 -10.484 14.022 1.00 95.69 163 ALA A O 1
ATOM 1269 N N . LEU A 1 164 ? -7.537 -9.060 15.358 1.00 95.31 164 LEU A N 1
ATOM 1270 C CA . LEU A 1 164 ? -7.892 -8.132 14.289 1.00 95.31 164 LEU A CA 1
ATOM 1271 C C . LEU A 1 164 ? -6.652 -7.487 13.658 1.00 95.31 164 LEU A C 1
ATOM 1273 O O . LEU A 1 164 ? -6.565 -7.397 12.434 1.00 95.31 164 LEU A O 1
ATOM 1277 N N . LYS A 1 165 ? -5.632 -7.140 14.462 1.00 95.75 165 LYS A N 1
ATOM 1278 C CA . LYS A 1 165 ? -4.340 -6.674 13.934 1.00 95.75 165 LYS A CA 1
ATOM 1279 C C . LYS A 1 165 ? -3.760 -7.667 12.926 1.00 95.75 165 LYS A C 1
ATOM 1281 O O . LYS A 1 165 ? -3.412 -7.269 11.821 1.00 95.75 165 LYS A O 1
ATOM 1286 N N . ARG A 1 166 ? -3.708 -8.958 13.268 1.00 96.38 166 ARG A N 1
ATOM 1287 C CA . ARG A 1 166 ? -3.175 -10.006 12.381 1.00 96.38 166 ARG A CA 1
ATOM 1288 C C . ARG A 1 166 ? -3.966 -10.135 11.081 1.00 96.38 166 ARG A C 1
ATOM 1290 O O . ARG A 1 166 ? -3.363 -10.325 10.032 1.00 96.38 166 ARG A O 1
ATOM 1297 N N . GLN A 1 167 ? -5.292 -10.037 11.146 1.00 96.25 167 GLN A N 1
ATOM 1298 C CA . GLN A 1 167 ? -6.148 -10.111 9.960 1.00 96.25 167 GLN A CA 1
ATOM 1299 C C . GLN A 1 167 ? -5.958 -8.903 9.029 1.00 96.25 167 GLN A C 1
ATOM 1301 O O . GLN A 1 167 ? -6.022 -9.049 7.808 1.00 96.25 167 GLN A O 1
ATOM 1306 N N . LEU A 1 168 ? -5.702 -7.723 9.601 1.00 96.88 168 LEU A N 1
ATOM 1307 C CA . LEU A 1 168 ? -5.507 -6.473 8.867 1.00 96.88 168 LEU A CA 1
ATOM 1308 C C . LEU A 1 168 ? -4.064 -6.254 8.380 1.00 96.88 168 LEU A C 1
ATOM 1310 O O . LEU A 1 168 ? -3.852 -5.513 7.421 1.00 96.88 168 LEU A O 1
ATOM 1314 N N . THR A 1 169 ? -3.063 -6.885 8.997 1.00 96.44 169 THR A N 1
ATOM 1315 C CA . THR A 1 169 ? -1.673 -6.822 8.528 1.00 96.44 169 THR A CA 1
ATOM 1316 C C . THR A 1 169 ? -1.552 -7.360 7.097 1.00 96.44 169 THR A C 1
ATOM 1318 O O . THR A 1 169 ? -2.058 -8.426 6.752 1.00 96.44 169 THR A O 1
ATOM 1321 N N . GLY A 1 170 ? -0.853 -6.612 6.243 1.00 95.25 170 GLY A N 1
ATOM 1322 C CA . GLY A 1 170 ? -0.708 -6.915 4.822 1.00 95.25 170 GLY A CA 1
ATOM 1323 C C . GLY A 1 170 ? -1.978 -6.649 4.012 1.00 95.25 170 GLY A C 1
ATOM 1324 O O . GLY A 1 170 ? -2.145 -7.240 2.942 1.00 95.25 170 GLY A O 1
ATOM 1325 N N . ARG A 1 171 ? -2.892 -5.809 4.517 1.00 97.12 171 ARG A N 1
ATOM 1326 C CA . ARG A 1 171 ? -4.132 -5.417 3.836 1.00 97.12 171 ARG A CA 1
ATOM 1327 C C . ARG A 1 171 ? -4.215 -3.913 3.629 1.00 97.12 171 ARG A C 1
ATOM 1329 O O . ARG A 1 171 ? -3.634 -3.112 4.365 1.00 97.12 171 ARG A O 1
ATOM 1336 N N . GLY A 1 172 ? -4.966 -3.556 2.596 1.00 97.62 172 GLY A N 1
ATOM 1337 C CA . GLY A 1 172 ? -5.307 -2.187 2.263 1.00 97.62 172 GLY A CA 1
ATOM 1338 C C . GLY A 1 172 ? -6.699 -1.828 2.758 1.00 97.62 172 GLY A C 1
ATOM 1339 O O . GLY A 1 172 ? -7.647 -2.541 2.455 1.00 97.62 172 GLY A O 1
ATOM 1340 N N . LEU A 1 173 ? -6.843 -0.711 3.457 1.00 97.94 173 LEU A N 1
ATOM 1341 C CA . LEU A 1 173 ? -8.127 -0.080 3.737 1.00 97.94 173 LEU A CA 1
ATOM 1342 C C . LEU A 1 173 ? -8.313 1.039 2.717 1.00 97.94 173 LEU A C 1
ATOM 1344 O O . LEU A 1 173 ? -7.402 1.835 2.502 1.00 97.94 173 LEU A O 1
ATOM 1348 N N . VAL A 1 174 ? -9.477 1.128 2.089 1.00 96.62 174 VAL A N 1
ATOM 1349 C CA . VAL A 1 174 ? -9.771 2.184 1.111 1.00 96.62 174 VAL A CA 1
ATOM 1350 C C . VAL A 1 174 ? -11.127 2.797 1.362 1.00 96.62 174 VAL A C 1
ATOM 1352 O O . VAL A 1 174 ? -12.088 2.097 1.666 1.00 96.62 174 VAL A O 1
ATOM 1355 N N . SER A 1 175 ? -11.246 4.104 1.164 1.00 95.06 175 SER A N 1
ATOM 1356 C CA . SER A 1 175 ? -12.560 4.748 1.157 1.00 95.06 175 SER A CA 1
ATOM 1357 C C . SER A 1 175 ? -13.301 4.458 -0.149 1.00 95.06 175 SER A C 1
ATOM 1359 O O . SER A 1 175 ? -12.704 4.588 -1.215 1.00 95.06 175 SER A O 1
ATOM 1361 N N . ALA A 1 176 ? -14.611 4.218 -0.113 1.00 91.88 176 ALA A N 1
ATOM 1362 C CA . ALA A 1 176 ? -15.423 4.054 -1.327 1.00 91.88 176 ALA A CA 1
ATOM 1363 C C . ALA A 1 176 ? -15.675 5.378 -2.100 1.00 91.88 176 ALA A C 1
ATOM 1365 O O . ALA A 1 176 ? -16.285 5.381 -3.173 1.00 91.88 176 ALA A O 1
ATOM 1366 N N . GLY A 1 177 ? -15.222 6.517 -1.560 1.00 83.81 177 GLY A N 1
ATOM 1367 C CA . GLY A 1 177 ? -15.414 7.858 -2.124 1.00 83.81 177 GLY A CA 1
ATOM 1368 C C . GLY A 1 177 ? -14.541 8.180 -3.348 1.00 83.81 177 GLY A C 1
ATOM 1369 O O . GLY A 1 177 ? -13.539 7.523 -3.620 1.00 83.81 177 GLY A O 1
ATOM 1370 N N . LYS A 1 178 ? -14.923 9.231 -4.093 1.00 71.25 178 LYS A N 1
ATOM 1371 C CA . LYS A 1 178 ? -14.240 9.682 -5.328 1.00 71.25 178 LYS A CA 1
ATOM 1372 C C . LYS A 1 178 ? -12.862 10.303 -5.064 1.00 71.25 178 LYS A C 1
ATOM 1374 O O . LYS A 1 178 ? -11.945 10.088 -5.849 1.00 71.25 178 LYS A O 1
ATOM 1379 N N . ASP A 1 179 ? -12.716 11.039 -3.966 1.00 71.50 179 ASP A N 1
ATOM 1380 C CA . ASP A 1 179 ? -11.470 11.722 -3.580 1.00 71.50 179 ASP A CA 1
ATOM 1381 C C . ASP A 1 179 ? -10.598 10.871 -2.654 1.00 71.50 179 ASP 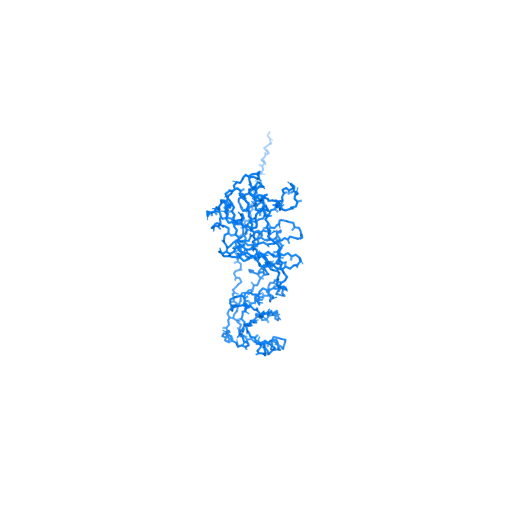A C 1
ATOM 1383 O O . ASP A 1 179 ? -9.873 11.403 -1.817 1.00 71.50 179 ASP A O 1
ATOM 1387 N N . GLY A 1 180 ? -10.758 9.554 -2.773 1.00 82.81 180 GLY A N 1
ATOM 1388 C CA . GLY A 1 180 ? -10.503 8.602 -1.715 1.00 82.81 180 GLY A CA 1
ATOM 1389 C C . GLY A 1 180 ? -9.093 8.586 -1.142 1.00 82.81 180 GLY A C 1
ATOM 1390 O O . GLY A 1 180 ? -8.141 9.151 -1.674 1.00 82.81 180 GLY A O 1
ATOM 1391 N N . TRP A 1 181 ? -8.977 7.899 -0.019 1.00 94.50 181 TRP A N 1
ATOM 1392 C CA . TRP A 1 181 ? -7.712 7.585 0.618 1.00 94.50 181 TRP A CA 1
ATOM 1393 C C . TRP A 1 181 ? -7.492 6.074 0.607 1.00 94.50 181 TRP A C 1
ATOM 1395 O O . TRP A 1 181 ? -8.440 5.289 0.474 1.00 94.50 181 TRP A O 1
ATOM 1405 N N . ALA A 1 182 ? -6.234 5.685 0.765 1.00 97.06 182 ALA A N 1
ATOM 1406 C CA . ALA A 1 182 ? -5.813 4.322 1.032 1.00 97.06 182 ALA A CA 1
ATOM 1407 C C . ALA A 1 182 ? -4.954 4.296 2.299 1.00 97.06 182 ALA A C 1
ATOM 1409 O O . ALA A 1 182 ? -4.147 5.194 2.517 1.00 97.06 182 ALA A O 1
ATOM 1410 N N . ILE A 1 183 ? -5.122 3.273 3.126 1.00 97.88 183 ILE A N 1
ATOM 1411 C CA . ILE A 1 183 ? -4.194 2.930 4.198 1.00 97.88 183 ILE A CA 1
ATOM 1412 C C . ILE A 1 183 ? -3.658 1.540 3.897 1.00 97.88 183 ILE A C 1
ATOM 1414 O O . ILE A 1 183 ? -4.439 0.641 3.609 1.00 97.88 183 ILE A O 1
ATOM 1418 N N . PHE A 1 184 ? -2.349 1.346 3.981 1.00 97.75 184 PHE A N 1
ATOM 1419 C CA . PHE A 1 184 ? -1.741 0.022 3.916 1.00 97.75 184 PHE A CA 1
ATOM 1420 C C . PHE A 1 184 ? -1.060 -0.291 5.243 1.00 97.75 184 PHE A C 1
ATOM 1422 O O . PHE A 1 184 ? -0.200 0.469 5.694 1.00 97.75 184 PHE A O 1
ATOM 1429 N N . LEU A 1 185 ? -1.463 -1.394 5.870 1.00 96.88 185 LEU A N 1
ATOM 1430 C CA . LEU A 1 185 ? -1.017 -1.782 7.205 1.00 96.88 185 LEU A CA 1
ATOM 1431 C C . LEU A 1 185 ? 0.051 -2.867 7.094 1.00 96.88 185 LEU A C 1
ATOM 1433 O O . LEU A 1 185 ? -0.217 -3.949 6.573 1.00 96.88 185 LEU A O 1
ATOM 1437 N N . THR A 1 186 ? 1.260 -2.605 7.584 1.00 95.12 186 THR A N 1
ATOM 1438 C CA . THR A 1 186 ? 2.314 -3.624 7.701 1.00 95.12 186 THR A CA 1
ATOM 1439 C C . THR A 1 186 ? 2.322 -4.202 9.115 1.00 95.12 186 THR A C 1
ATOM 1441 O O . THR A 1 186 ? 1.430 -3.937 9.921 1.00 95.12 186 THR A O 1
ATOM 1444 N N . GLU A 1 187 ? 3.292 -5.051 9.430 1.00 92.00 187 GLU A N 1
ATOM 1445 C CA . GLU A 1 187 ? 3.451 -5.593 10.781 1.00 92.00 187 GLU A CA 1
ATOM 1446 C C . GLU A 1 187 ? 3.765 -4.490 11.811 1.00 92.00 187 GLU A C 1
ATOM 1448 O O . GLU A 1 187 ? 3.192 -4.438 12.906 1.00 92.00 187 GLU A O 1
ATOM 1453 N N . ASP A 1 188 ? 4.633 -3.566 11.413 1.00 89.31 188 ASP A N 1
ATOM 1454 C CA . ASP A 1 188 ? 5.293 -2.579 12.260 1.00 89.31 188 ASP A CA 1
ATOM 1455 C C . ASP A 1 188 ? 4.850 -1.134 11.982 1.00 89.31 188 ASP A C 1
ATOM 1457 O O . ASP A 1 188 ? 4.814 -0.332 12.906 1.00 89.31 188 ASP A O 1
ATOM 1461 N N . HIS A 1 189 ? 4.458 -0.794 10.754 1.00 94.19 189 HIS A N 1
ATOM 1462 C CA . HIS A 1 189 ? 4.127 0.568 10.337 1.00 94.19 189 HIS A CA 1
ATOM 1463 C C . HIS A 1 189 ? 2.847 0.625 9.492 1.00 94.19 189 HIS A C 1
ATOM 1465 O O . HIS A 1 189 ? 2.242 -0.388 9.143 1.00 94.19 189 HIS A O 1
ATOM 1471 N N . ALA A 1 190 ? 2.395 1.837 9.181 1.00 96.56 190 ALA A N 1
ATOM 1472 C CA . ALA A 1 190 ? 1.276 2.054 8.274 1.00 96.56 190 ALA A CA 1
ATOM 1473 C C . ALA A 1 190 ? 1.615 3.143 7.259 1.00 96.56 190 ALA A C 1
ATOM 1475 O O . ALA A 1 190 ? 2.343 4.093 7.555 1.00 96.56 190 ALA A O 1
ATOM 1476 N N . PHE A 1 191 ? 1.068 3.019 6.058 1.00 96.25 191 PHE A N 1
ATOM 1477 C CA . PHE A 1 191 ? 1.065 4.090 5.073 1.00 96.25 191 PHE A CA 1
ATOM 1478 C C . PHE A 1 191 ? -0.339 4.625 4.921 1.00 96.25 191 PHE A C 1
ATOM 1480 O O . PHE A 1 191 ? -1.285 3.849 4.915 1.00 96.25 191 PHE A O 1
ATOM 1487 N N . HIS A 1 192 ? -0.462 5.935 4.775 1.00 96.44 192 HIS A N 1
ATOM 1488 C CA . HIS A 1 192 ? -1.707 6.570 4.378 1.00 96.44 192 HIS A CA 1
ATOM 1489 C C . HIS A 1 192 ? -1.449 7.426 3.148 1.00 96.44 192 HIS A C 1
ATOM 1491 O O . HIS A 1 192 ? -0.698 8.406 3.212 1.00 96.44 192 HIS A O 1
ATOM 1497 N N . ASP A 1 193 ? -2.132 7.080 2.069 1.00 95.00 193 ASP A N 1
ATOM 1498 C CA . ASP A 1 193 ? -2.070 7.708 0.764 1.00 95.00 193 ASP A CA 1
ATOM 1499 C C . ASP A 1 193 ? -3.369 8.469 0.504 1.00 95.00 193 ASP A C 1
ATOM 1501 O O . ASP A 1 193 ? -4.477 7.997 0.768 1.00 95.00 193 ASP A O 1
ATOM 1505 N N . SER A 1 194 ? -3.235 9.682 -0.014 1.00 92.81 194 SER A N 1
ATOM 1506 C CA . SER A 1 194 ? -4.360 10.546 -0.359 1.00 92.81 194 SER A CA 1
ATOM 1507 C C . SER A 1 194 ? -3.929 11.556 -1.415 1.00 92.81 194 SER A C 1
ATOM 1509 O O . SER A 1 194 ? -2.763 11.602 -1.803 1.00 92.81 194 SER A O 1
ATOM 1511 N N . LYS A 1 195 ? -4.846 12.426 -1.842 1.00 89.06 195 LYS A N 1
ATOM 1512 C CA . LYS A 1 195 ? -4.527 13.510 -2.781 1.00 89.06 195 LYS A CA 1
ATOM 1513 C C . LYS A 1 195 ? -3.456 14.483 -2.281 1.00 89.06 195 LYS A C 1
ATOM 1515 O O . LYS A 1 195 ? -2.783 15.085 -3.105 1.00 89.06 195 LYS A O 1
ATOM 1520 N N . VAL A 1 196 ? -3.300 14.638 -0.963 1.00 87.31 196 VAL A N 1
ATOM 1521 C CA . VAL A 1 196 ? -2.268 15.518 -0.379 1.00 87.31 196 VAL A CA 1
ATOM 1522 C C . VAL A 1 196 ? -0.888 14.856 -0.307 1.00 87.31 196 VAL A C 1
ATOM 1524 O O . VAL A 1 196 ? 0.068 15.482 0.138 1.00 87.31 196 VAL A O 1
ATOM 1527 N N . GLY A 1 197 ? -0.781 13.596 -0.733 1.00 88.94 197 GLY A N 1
ATOM 1528 C CA . GLY A 1 197 ? 0.448 12.817 -0.725 1.00 88.94 197 GLY A CA 1
ATOM 1529 C C . GLY A 1 197 ? 0.392 11.618 0.216 1.00 88.94 197 GLY A C 1
ATOM 1530 O O . GLY A 1 197 ? -0.631 11.324 0.855 1.00 88.94 197 GLY A O 1
ATOM 1531 N N . ARG A 1 198 ? 1.526 10.917 0.271 1.00 92.25 198 ARG A N 1
ATOM 1532 C CA . ARG A 1 198 ? 1.750 9.764 1.137 1.00 92.25 198 ARG A CA 1
ATOM 1533 C C . ARG A 1 198 ? 2.370 10.204 2.454 1.00 92.25 198 ARG A C 1
ATOM 1535 O O . ARG A 1 198 ? 3.170 11.137 2.542 1.00 92.25 198 ARG A O 1
ATOM 1542 N N . SER A 1 199 ? 1.993 9.491 3.499 1.00 94.94 199 SER A N 1
ATOM 1543 C CA . SER A 1 199 ? 2.619 9.591 4.811 1.00 94.94 199 SER A CA 1
ATOM 1544 C C . SER A 1 199 ? 2.877 8.203 5.367 1.00 94.94 199 SER A C 1
ATOM 1546 O O . SER A 1 199 ? 2.120 7.269 5.094 1.00 94.94 199 SER A O 1
ATOM 1548 N N . LYS A 1 200 ? 3.943 8.088 6.151 1.00 94.62 200 LYS A N 1
ATOM 1549 C CA . LYS A 1 200 ? 4.301 6.895 6.905 1.00 94.62 200 LYS A CA 1
ATOM 1550 C C . LYS A 1 200 ? 4.058 7.167 8.381 1.00 94.62 200 LYS A C 1
ATOM 1552 O O . LYS A 1 200 ? 4.546 8.159 8.911 1.00 94.62 200 LYS A O 1
ATOM 1557 N N . PHE A 1 201 ? 3.353 6.263 9.032 1.00 94.38 201 PHE A N 1
ATOM 1558 C CA . PHE A 1 201 ? 3.212 6.204 10.477 1.00 94.38 201 PHE A CA 1
ATOM 1559 C C . PHE A 1 201 ? 4.125 5.113 10.998 1.00 94.38 201 PHE A C 1
ATOM 1561 O O . PHE A 1 201 ? 4.114 4.005 10.469 1.00 94.38 201 PHE A O 1
ATOM 1568 N N . GLU A 1 202 ? 4.943 5.426 11.997 1.00 92.38 202 GLU A N 1
ATOM 1569 C CA . GLU A 1 202 ? 5.935 4.480 12.515 1.00 92.38 202 GLU A CA 1
ATOM 1570 C C . GLU A 1 202 ? 5.289 3.324 13.274 1.00 92.38 202 GLU A C 1
ATOM 1572 O O . GLU A 1 202 ? 5.930 2.292 13.419 1.00 92.38 202 GLU A O 1
ATOM 1577 N N . GLN A 1 203 ? 4.045 3.489 13.736 1.00 91.44 203 GLN A N 1
ATOM 1578 C CA . GLN A 1 203 ? 3.297 2.469 14.462 1.00 91.44 203 GLN A CA 1
ATOM 1579 C C . GLN A 1 203 ? 1.801 2.562 14.171 1.00 91.44 203 GLN A C 1
ATOM 1581 O O . GLN A 1 203 ? 1.278 3.629 13.843 1.00 91.44 203 GLN A O 1
ATOM 1586 N N . TRP A 1 204 ? 1.100 1.448 14.359 1.00 94.12 204 TRP A N 1
ATOM 1587 C CA . TRP A 1 204 ? -0.357 1.417 14.381 1.00 94.12 204 TRP A CA 1
ATOM 1588 C C . TRP A 1 204 ? -0.887 0.323 15.314 1.00 94.12 204 TRP A C 1
ATOM 1590 O O . TRP A 1 204 ? -0.222 -0.691 15.578 1.00 94.12 204 TRP A O 1
ATOM 1600 N N . ALA A 1 205 ? -2.101 0.543 15.806 1.00 93.81 205 ALA A N 1
ATOM 1601 C CA . ALA A 1 205 ? -2.841 -0.385 16.646 1.00 93.81 205 ALA A CA 1
ATOM 1602 C C . ALA A 1 205 ? -4.325 -0.363 16.277 1.00 93.81 205 ALA A C 1
ATOM 1604 O O . ALA A 1 205 ? -4.809 0.608 15.696 1.00 93.81 205 ALA A O 1
ATOM 1605 N N . ILE A 1 206 ? -5.025 -1.437 16.631 1.00 95.75 206 ILE A N 1
ATOM 1606 C CA . ILE A 1 206 ? -6.479 -1.512 16.571 1.00 95.75 206 ILE A CA 1
ATOM 1607 C C . ILE A 1 206 ? -7.002 -2.117 17.873 1.00 95.75 206 ILE A C 1
ATOM 1609 O O . ILE A 1 206 ? -6.402 -3.074 18.377 1.00 95.75 206 ILE A O 1
ATOM 1613 N N . SER A 1 207 ? -8.055 -1.534 18.441 1.00 95.50 207 SER A N 1
ATOM 1614 C CA . SER A 1 207 ? -8.689 -2.057 19.652 1.00 95.50 207 SER A CA 1
ATOM 1615 C C . SER A 1 207 ? -9.688 -3.173 19.361 1.00 95.50 207 SER A C 1
ATOM 1617 O O . SER A 1 207 ? -10.056 -3.395 18.207 1.00 95.50 207 SER A O 1
ATOM 1619 N N . GLU A 1 208 ? -10.136 -3.876 20.404 1.00 94.69 208 GLU A N 1
ATOM 1620 C CA . GLU A 1 208 ? -11.249 -4.838 20.289 1.00 94.69 208 GLU A CA 1
ATOM 1621 C C . GLU A 1 208 ? -12.556 -4.148 19.864 1.00 94.69 208 GLU A C 1
ATOM 1623 O O . GLU A 1 208 ? -13.394 -4.753 19.203 1.00 94.69 208 GLU A O 1
ATOM 1628 N N . ASN A 1 209 ? -12.689 -2.853 20.159 1.00 95.62 209 ASN A N 1
ATOM 1629 C CA . ASN A 1 209 ? -13.851 -2.045 19.803 1.00 95.62 209 ASN A CA 1
ATOM 1630 C C . ASN A 1 209 ? -13.761 -1.392 18.420 1.00 95.62 209 ASN A C 1
ATOM 1632 O O . ASN A 1 209 ? -14.716 -0.754 17.983 1.00 95.62 209 ASN A O 1
ATOM 1636 N N . GLY A 1 210 ? -12.646 -1.574 17.706 1.00 95.94 210 GLY A N 1
ATOM 1637 C CA . GLY A 1 210 ? -12.480 -1.095 16.335 1.00 95.94 210 GLY A CA 1
ATOM 1638 C C . GLY A 1 210 ? -11.831 0.283 16.215 1.00 95.94 210 GLY A C 1
ATOM 1639 O O . GLY A 1 210 ? -11.828 0.858 15.126 1.00 95.94 210 GLY A O 1
ATOM 1640 N N . LEU A 1 211 ? -11.235 0.826 17.282 1.00 95.50 211 LEU A N 1
ATOM 1641 C CA . LEU A 1 211 ? -10.425 2.039 17.189 1.00 95.50 211 LEU A CA 1
ATOM 1642 C C . LEU A 1 211 ? -9.073 1.716 16.544 1.00 95.50 211 LEU A C 1
ATOM 1644 O O . LEU A 1 211 ? -8.157 1.224 17.201 1.00 95.50 211 LEU A O 1
ATOM 1648 N N . LEU A 1 212 ? -8.933 2.020 15.256 1.00 95.69 212 LEU A N 1
ATOM 1649 C CA . LEU A 1 212 ? -7.672 1.957 14.529 1.00 95.69 212 LEU A CA 1
ATOM 1650 C C . LEU A 1 212 ? -6.949 3.297 14.621 1.00 95.69 212 LEU A C 1
ATOM 1652 O O . LEU A 1 212 ? -7.438 4.303 14.114 1.00 95.69 212 LEU A O 1
ATOM 1656 N N . CYS A 1 213 ? -5.749 3.309 15.188 1.00 94.25 213 CYS A N 1
ATOM 1657 C CA . CYS A 1 213 ? -4.917 4.504 15.277 1.00 94.25 213 CYS A CA 1
ATOM 1658 C C . CYS A 1 213 ? -3.540 4.272 14.659 1.00 94.25 213 CYS A C 1
ATOM 1660 O O . CYS A 1 213 ? -2.926 3.218 14.830 1.00 94.25 213 CYS A O 1
ATOM 1662 N N . MET A 1 214 ? -3.046 5.294 13.964 1.00 94.44 214 MET A N 1
ATOM 1663 C CA . MET A 1 214 ? -1.718 5.346 13.364 1.00 94.44 214 MET A CA 1
ATOM 1664 C C . MET A 1 214 ? -0.932 6.500 13.993 1.00 94.44 214 MET A C 1
ATOM 1666 O O . MET A 1 214 ? -1.421 7.631 14.036 1.00 94.44 214 MET A O 1
ATOM 1670 N N . PHE A 1 215 ? 0.281 6.224 14.470 1.00 91.69 215 PHE A N 1
ATOM 1671 C CA . PHE A 1 215 ? 1.066 7.117 15.327 1.00 91.69 215 PHE A CA 1
ATOM 1672 C C . PHE A 1 215 ? 2.371 7.567 14.671 1.00 91.69 215 PHE A C 1
ATOM 1674 O O . PHE A 1 215 ? 2.903 6.895 13.785 1.00 91.69 215 PHE A O 1
ATOM 1681 N N . PHE A 1 216 ? 2.896 8.702 15.144 1.00 91.19 216 PHE A N 1
ATOM 1682 C CA . PHE A 1 216 ? 4.194 9.251 14.728 1.00 91.19 216 PHE A CA 1
ATOM 1683 C C . PHE A 1 216 ? 4.294 9.409 13.203 1.00 91.19 216 PHE A C 1
ATOM 1685 O O . PHE A 1 216 ? 5.225 8.932 12.554 1.00 91.19 216 PHE A O 1
ATOM 1692 N N . GLY A 1 217 ? 3.269 10.027 12.616 1.00 92.94 217 GLY A N 1
ATOM 1693 C CA . GLY A 1 217 ? 3.174 10.208 11.177 1.00 92.94 217 GLY A CA 1
ATOM 1694 C C . GLY A 1 217 ? 4.212 11.195 10.649 1.00 92.94 217 GLY A C 1
ATOM 1695 O O . GLY A 1 217 ? 4.492 12.219 11.269 1.00 92.94 217 GLY A O 1
ATOM 1696 N N . LYS A 1 218 ? 4.741 10.929 9.456 1.00 94.88 218 LYS A N 1
ATOM 1697 C CA . LYS A 1 218 ? 5.538 11.869 8.658 1.00 94.88 218 LYS A CA 1
ATOM 1698 C C . LYS A 1 218 ? 5.106 11.782 7.201 1.00 94.88 218 LYS A C 1
ATOM 1700 O O . LYS A 1 218 ? 4.918 10.686 6.672 1.00 94.88 218 LYS A O 1
ATOM 1705 N N . TYR A 1 219 ? 4.929 12.925 6.554 1.00 90.69 219 TYR A N 1
ATOM 1706 C CA . TYR A 1 219 ? 4.791 12.993 5.101 1.00 90.69 219 TYR A CA 1
ATOM 1707 C C . TYR A 1 219 ? 6.119 12.641 4.424 1.00 90.69 219 TYR A C 1
ATOM 1709 O O . TYR A 1 219 ? 7.180 12.726 5.041 1.00 90.69 219 TYR A O 1
ATOM 1717 N N . GLU A 1 220 ? 6.077 12.278 3.142 1.00 83.88 220 GLU A N 1
ATOM 1718 C CA . GLU A 1 220 ? 7.299 11.999 2.368 1.00 83.88 220 GLU A CA 1
ATOM 1719 C C . GLU A 1 220 ? 8.253 13.199 2.284 1.00 83.88 220 GLU A C 1
ATOM 1721 O O . GLU A 1 220 ? 9.462 13.015 2.206 1.00 83.88 220 GLU A O 1
ATOM 1726 N N . ASN A 1 221 ? 7.736 14.427 2.392 1.00 82.81 221 ASN A N 1
ATOM 1727 C CA . ASN A 1 221 ? 8.550 15.644 2.485 1.00 82.81 221 ASN A CA 1
ATOM 1728 C C . ASN A 1 221 ? 9.165 15.882 3.883 1.00 82.81 221 ASN A C 1
ATOM 1730 O O . ASN A 1 221 ? 9.704 16.954 4.141 1.00 82.81 221 ASN A O 1
ATOM 1734 N N . GLY A 1 222 ? 9.039 14.926 4.807 1.00 86.06 222 GLY A N 1
ATOM 1735 C CA . GLY A 1 222 ? 9.581 14.997 6.164 1.00 86.06 222 GLY A CA 1
ATOM 1736 C C . GLY A 1 222 ? 8.713 15.752 7.174 1.00 86.06 222 GLY A C 1
ATOM 1737 O O . GLY A 1 222 ? 8.973 15.654 8.373 1.00 86.06 222 GLY A O 1
ATOM 1738 N N . LYS A 1 223 ? 7.658 16.460 6.745 1.00 91.62 223 LYS A N 1
ATOM 1739 C CA . LYS A 1 223 ? 6.770 17.190 7.661 1.00 91.62 223 LYS A CA 1
ATOM 1740 C C . LYS A 1 223 ? 6.048 16.217 8.596 1.00 91.62 223 LYS A C 1
ATOM 1742 O O . LYS A 1 223 ? 5.425 15.256 8.138 1.00 91.62 223 LYS A O 1
ATOM 1747 N N . SER A 1 224 ? 6.081 16.500 9.897 1.00 93.19 224 SER A N 1
ATOM 1748 C CA . SER A 1 224 ? 5.336 15.733 10.898 1.00 93.19 224 SER A CA 1
ATOM 1749 C C . SER A 1 224 ? 3.833 15.745 10.611 1.00 93.19 224 SER A C 1
ATOM 1751 O O . SER A 1 224 ? 3.256 16.753 10.195 1.00 93.19 224 SER A O 1
ATOM 1753 N N . ARG A 1 225 ? 3.193 14.609 10.869 1.00 91.00 225 ARG A N 1
ATOM 1754 C CA . ARG A 1 225 ? 1.754 14.389 10.783 1.00 91.00 225 ARG A CA 1
ATOM 1755 C C . ARG A 1 225 ? 1.271 13.857 12.130 1.00 91.00 225 ARG A C 1
ATOM 1757 O O . ARG A 1 225 ? 1.854 12.927 12.683 1.00 91.00 225 ARG A O 1
ATOM 1764 N N . SER A 1 226 ? 0.210 14.461 12.651 1.00 89.00 226 SER A N 1
ATOM 1765 C CA . SER A 1 226 ? -0.409 14.032 13.904 1.00 89.00 226 SER A CA 1
ATOM 1766 C C . SER A 1 226 ? -0.939 12.601 13.813 1.00 89.00 226 SER A C 1
ATOM 1768 O O . SER A 1 226 ? -1.169 12.072 12.720 1.00 89.00 2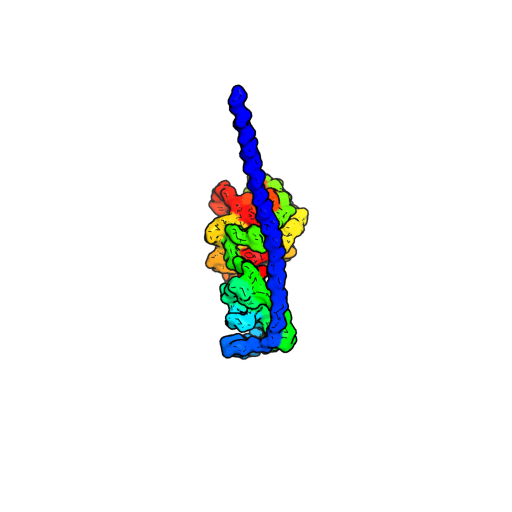26 SER A O 1
ATOM 1770 N N . THR A 1 227 ? -1.156 11.991 14.979 1.00 89.81 227 THR A N 1
ATOM 1771 C CA . THR A 1 227 ? -1.883 10.727 15.106 1.00 89.81 227 THR A CA 1
ATOM 1772 C C . THR A 1 227 ? -3.197 10.792 14.335 1.00 89.81 227 THR A C 1
ATOM 1774 O O . THR A 1 227 ? -3.937 11.773 14.422 1.00 89.81 227 THR A O 1
ATOM 1777 N N . ALA A 1 228 ? -3.486 9.738 13.578 1.00 91.56 228 ALA A N 1
ATOM 1778 C CA . ALA A 1 228 ? -4.721 9.606 12.825 1.00 91.56 228 ALA A CA 1
ATOM 1779 C C . ALA A 1 228 ? -5.479 8.378 13.325 1.00 91.56 228 ALA A C 1
ATOM 1781 O O . ALA A 1 228 ? -4.974 7.262 13.224 1.00 91.56 228 ALA A O 1
ATOM 1782 N N . CYS A 1 229 ? -6.685 8.600 13.847 1.00 93.19 229 CYS A N 1
ATOM 1783 C CA . CYS A 1 229 ? -7.540 7.549 14.384 1.00 93.19 229 CYS A CA 1
ATOM 1784 C C . CYS A 1 229 ? -8.862 7.458 13.624 1.00 93.19 229 CYS A C 1
ATOM 1786 O O . CYS A 1 229 ? -9.485 8.469 13.284 1.00 93.19 229 CYS A O 1
ATOM 1788 N N . MET A 1 230 ? -9.291 6.231 13.386 1.00 94.44 230 MET A N 1
ATOM 1789 C CA . MET A 1 230 ? -10.509 5.852 12.699 1.00 94.44 230 MET A CA 1
ATOM 1790 C C . MET A 1 230 ? -11.229 4.817 13.550 1.00 94.44 230 MET A C 1
ATOM 1792 O O . MET A 1 230 ? -10.620 3.852 13.996 1.00 94.44 230 MET A O 1
ATOM 1796 N N . VAL A 1 231 ? -12.523 5.014 13.745 1.00 95.56 231 VAL A N 1
ATOM 1797 C CA . VAL A 1 231 ? -13.396 3.998 14.319 1.00 95.56 231 VAL A CA 1
ATOM 1798 C C . VAL A 1 231 ? -13.912 3.143 13.175 1.00 95.56 231 VAL A C 1
ATOM 1800 O O . VAL A 1 231 ? -14.456 3.675 12.206 1.00 95.56 231 VAL A O 1
ATOM 1803 N N . ILE A 1 232 ? -13.689 1.840 13.262 1.00 96.50 232 ILE A N 1
ATOM 1804 C CA . ILE A 1 232 ? -14.284 0.832 12.396 1.00 96.50 232 ILE A CA 1
ATOM 1805 C C . ILE A 1 232 ? -15.456 0.248 13.177 1.00 96.50 232 ILE A C 1
ATOM 1807 O O . ILE A 1 232 ? -15.252 -0.399 14.194 1.00 96.50 232 ILE A O 1
ATOM 1811 N N . ASP A 1 233 ? -16.675 0.500 12.714 1.00 93.19 233 ASP A N 1
ATOM 1812 C CA . ASP A 1 233 ? -17.886 0.018 13.385 1.00 93.19 233 ASP A CA 1
ATOM 1813 C C . ASP A 1 233 ? -18.146 -1.451 13.027 1.00 93.19 233 ASP A C 1
ATOM 1815 O O . ASP A 1 233 ? -18.606 -2.247 13.841 1.00 93.19 233 ASP A O 1
ATOM 1819 N N . GLU A 1 234 ? -17.889 -1.797 11.766 1.00 97.31 234 GLU A N 1
ATOM 1820 C CA . GLU A 1 234 ? -18.242 -3.087 11.189 1.00 97.31 234 GLU A CA 1
ATOM 1821 C C . GLU A 1 234 ? -17.364 -3.377 9.970 1.00 97.31 234 GLU A C 1
ATOM 1823 O O . GLU A 1 234 ? -17.059 -2.477 9.175 1.00 97.31 234 GLU A O 1
ATOM 1828 N N . ILE A 1 235 ? -16.995 -4.643 9.805 1.00 97.44 235 ILE A N 1
ATOM 1829 C CA . ILE A 1 235 ? -16.487 -5.208 8.563 1.00 97.44 235 ILE A CA 1
ATOM 1830 C C . ILE A 1 235 ? -17.360 -6.417 8.239 1.00 97.44 235 ILE A C 1
ATOM 1832 O O . ILE A 1 235 ? -17.425 -7.343 9.042 1.00 97.44 235 ILE A O 1
ATOM 1836 N N . SER A 1 236 ? -17.988 -6.422 7.064 1.00 96.44 236 SER A N 1
ATOM 1837 C CA . SER A 1 236 ? -18.710 -7.588 6.559 1.00 96.44 236 SER A CA 1
ATOM 1838 C C . SER A 1 236 ? -18.301 -7.899 5.131 1.00 96.44 236 SER A C 1
ATOM 1840 O O . SER A 1 236 ? -18.402 -7.054 4.238 1.00 96.44 236 SER A O 1
ATOM 1842 N N . ARG A 1 237 ? -17.805 -9.118 4.904 1.00 93.19 237 AR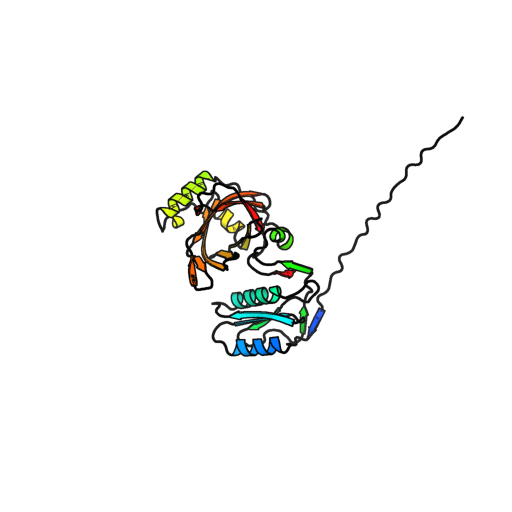G A N 1
ATOM 1843 C CA . ARG A 1 237 ? -17.285 -9.607 3.618 1.00 93.19 237 ARG A CA 1
ATOM 1844 C C . ARG A 1 237 ? -16.256 -8.659 2.996 1.00 93.19 237 ARG A C 1
ATOM 1846 O O . ARG A 1 237 ? -16.217 -8.469 1.782 1.00 93.19 237 ARG A O 1
ATOM 1853 N N . GLY A 1 238 ? -15.435 -8.033 3.840 1.00 94.38 238 GLY A N 1
ATOM 1854 C CA . GLY A 1 238 ? -14.437 -7.044 3.432 1.00 94.38 238 GLY A CA 1
ATOM 1855 C C . GLY A 1 238 ? -14.989 -5.655 3.100 1.00 94.38 238 GLY A C 1
ATOM 1856 O O . GLY A 1 238 ? -14.204 -4.763 2.784 1.00 94.38 238 GLY A O 1
ATOM 1857 N N . GLU A 1 239 ? -16.297 -5.414 3.184 1.00 96.25 239 GLU A N 1
ATOM 1858 C CA . GLU A 1 239 ? -16.844 -4.058 3.209 1.00 96.25 239 GLU A CA 1
ATOM 1859 C C . GLU A 1 239 ? -16.736 -3.484 4.617 1.00 96.25 239 GLU A C 1
ATOM 1861 O O . GLU A 1 239 ? -17.087 -4.143 5.585 1.00 96.25 239 GLU A O 1
ATOM 1866 N N . MET A 1 240 ? -16.261 -2.249 4.735 1.00 96.06 240 MET A N 1
ATOM 1867 C CA . MET A 1 240 ? -15.989 -1.602 6.014 1.00 96.06 240 MET A CA 1
ATOM 1868 C C . MET A 1 240 ? -16.909 -0.401 6.214 1.00 96.06 240 MET A C 1
ATOM 1870 O O . MET A 1 240 ? -17.009 0.463 5.335 1.00 96.06 240 MET A O 1
ATOM 1874 N N . ARG A 1 241 ? -17.509 -0.290 7.400 1.00 95.88 241 ARG A N 1
ATOM 1875 C CA . ARG A 1 241 ? -18.155 0.931 7.884 1.00 95.88 241 ARG A CA 1
ATOM 1876 C C . ARG A 1 241 ? -17.256 1.606 8.913 1.00 95.88 241 ARG A C 1
ATOM 1878 O O . ARG A 1 241 ? -16.800 0.961 9.851 1.00 95.88 241 ARG A O 1
ATOM 1885 N N . TYR A 1 242 ? -16.986 2.894 8.728 1.00 94.94 242 TYR A N 1
ATOM 1886 C CA . TYR A 1 242 ? -16.022 3.609 9.563 1.00 94.94 242 TYR A CA 1
ATOM 1887 C C . TYR A 1 242 ? -16.321 5.104 9.698 1.00 94.94 242 TYR A C 1
ATOM 1889 O O . TYR A 1 242 ? -17.009 5.690 8.863 1.00 94.94 242 TYR A O 1
ATOM 1897 N N . ASN A 1 243 ? -15.710 5.766 10.675 1.00 93.06 243 ASN A N 1
ATOM 1898 C CA . ASN A 1 243 ? -15.633 7.224 10.761 1.00 93.06 243 ASN A CA 1
ATOM 1899 C C . ASN A 1 243 ? -14.259 7.671 11.273 1.00 93.06 243 ASN A C 1
ATOM 1901 O O . ASN A 1 243 ? -13.580 6.961 12.007 1.00 93.06 243 ASN A O 1
ATOM 1905 N N . TRP A 1 244 ? -13.828 8.869 10.882 1.00 92.12 244 TRP A N 1
ATOM 1906 C CA . TRP A 1 244 ? -12.608 9.463 11.431 1.00 92.12 244 TRP A CA 1
ATOM 1907 C C . TRP A 1 244 ? -12.903 10.027 12.819 1.00 92.12 244 TRP A C 1
ATOM 1909 O O . TRP A 1 244 ? -13.766 10.895 12.948 1.00 92.12 244 TRP A O 1
ATOM 1919 N N . ALA A 1 245 ? -12.184 9.559 13.838 1.00 89.50 245 ALA A N 1
ATOM 1920 C CA . ALA A 1 245 ? -12.487 9.878 15.231 1.00 89.50 245 ALA A CA 1
ATOM 1921 C C . ALA A 1 245 ? -12.294 11.378 15.540 1.00 89.50 245 ALA A C 1
ATOM 1923 O O . ALA A 1 245 ? -13.116 12.000 16.204 1.00 89.50 245 ALA A O 1
ATOM 1924 N N . ALA A 1 246 ? -11.259 11.997 14.960 1.00 79.75 246 ALA A N 1
ATOM 1925 C CA . ALA A 1 246 ? -10.892 13.392 15.222 1.00 79.75 246 ALA A CA 1
ATOM 1926 C C . ALA A 1 246 ? -11.876 14.445 14.684 1.00 79.75 246 ALA A C 1
ATOM 1928 O O . ALA A 1 246 ? -11.791 15.605 15.075 1.00 79.75 246 ALA A O 1
ATOM 1929 N N . ASN A 1 247 ? -12.790 14.079 13.784 1.00 70.31 247 ASN A N 1
ATOM 1930 C CA . ASN A 1 247 ? -13.617 15.069 13.093 1.00 70.31 247 ASN A CA 1
ATOM 1931 C C . ASN A 1 247 ? -14.899 15.439 13.852 1.00 70.31 247 ASN A C 1
ATOM 1933 O O . ASN A 1 247 ? -15.636 16.291 13.365 1.00 70.31 247 ASN A O 1
ATOM 1937 N N . GLY A 1 248 ? -15.235 14.748 14.954 1.00 64.62 248 GLY A N 1
ATOM 1938 C CA . GLY A 1 248 ? -16.563 14.843 15.593 1.00 64.62 248 GLY A CA 1
ATOM 1939 C C . GLY A 1 248 ? -17.728 14.479 14.652 1.00 64.62 248 GLY A C 1
ATOM 1940 O O . GLY A 1 248 ? -18.898 14.596 15.006 1.00 64.62 248 GLY A O 1
ATOM 1941 N N . ASP A 1 249 ? -17.405 14.052 13.427 1.00 65.75 249 ASP A N 1
ATOM 1942 C CA . ASP A 1 249 ? -18.327 13.765 12.345 1.00 65.75 249 ASP A CA 1
ATOM 1943 C C . ASP A 1 249 ? -18.870 12.364 12.565 1.00 65.75 249 ASP A C 1
ATOM 1945 O O . ASP A 1 249 ? -18.206 11.361 12.290 1.00 65.75 249 ASP A O 1
ATOM 1949 N N . ASN A 1 250 ? -20.104 12.306 13.058 1.00 69.00 250 ASN A N 1
ATOM 1950 C CA . ASN A 1 250 ? -20.769 11.041 13.301 1.00 69.00 250 ASN A CA 1
ATOM 1951 C C . ASN A 1 250 ? -21.221 10.327 12.018 1.00 69.00 250 ASN A C 1
ATOM 1953 O O . ASN A 1 250 ? -21.794 9.237 12.092 1.00 69.00 250 ASN A O 1
ATOM 1957 N N . ARG A 1 251 ? -20.948 10.876 10.832 1.00 82.50 251 ARG A N 1
ATOM 1958 C CA . ARG A 1 251 ? -21.322 10.227 9.578 1.00 82.50 251 ARG A CA 1
ATOM 1959 C C . ARG A 1 251 ? -20.470 8.990 9.330 1.00 82.50 251 ARG A C 1
ATOM 1961 O O . ARG A 1 251 ? -19.289 9.080 8.993 1.00 82.50 251 ARG A O 1
ATOM 1968 N N . ALA A 1 252 ? -21.115 7.834 9.452 1.00 86.62 252 ALA A N 1
ATOM 1969 C CA . ALA A 1 252 ? -20.566 6.569 9.004 1.00 86.62 252 ALA A CA 1
ATOM 1970 C C . ALA A 1 252 ? -20.271 6.630 7.498 1.00 86.62 252 ALA A C 1
ATOM 1972 O O . ALA A 1 252 ? -21.098 7.038 6.681 1.00 86.62 252 ALA A O 1
ATOM 1973 N N . ARG A 1 253 ? -19.060 6.228 7.137 1.00 92.38 253 ARG A N 1
ATOM 1974 C CA . ARG A 1 253 ? -18.537 6.159 5.776 1.00 92.38 253 ARG A CA 1
ATOM 1975 C C . ARG A 1 253 ? -18.386 4.699 5.386 1.00 92.38 253 ARG A C 1
ATOM 1977 O O . ARG A 1 253 ? -18.267 3.827 6.241 1.00 92.38 253 ARG A O 1
ATOM 1984 N N . ARG A 1 254 ? -18.369 4.447 4.080 1.00 94.56 254 ARG A N 1
ATOM 1985 C CA . ARG A 1 254 ? -18.133 3.115 3.516 1.00 94.56 254 ARG A CA 1
ATOM 1986 C C . ARG A 1 254 ? -16.743 3.023 2.913 1.00 94.56 254 ARG A C 1
ATOM 1988 O O . ARG A 1 254 ? -16.252 3.973 2.294 1.00 94.56 254 ARG A O 1
ATOM 1995 N N . GLY A 1 255 ? -16.130 1.865 3.074 1.00 95.88 255 GLY A N 1
ATOM 1996 C CA . GLY A 1 255 ? -14.831 1.520 2.532 1.00 95.88 255 GLY A CA 1
ATOM 1997 C C . GLY A 1 255 ? -14.715 0.027 2.269 1.00 95.88 255 GLY A C 1
ATOM 1998 O O . GLY A 1 255 ? -15.685 -0.713 2.409 1.00 95.88 255 GLY A O 1
ATOM 1999 N N . PHE A 1 256 ? -13.520 -0.401 1.889 1.00 96.94 256 PHE A N 1
ATOM 2000 C CA . PHE A 1 256 ? -13.206 -1.802 1.635 1.00 96.94 256 PHE A CA 1
ATOM 2001 C C . PHE A 1 256 ? -11.886 -2.179 2.298 1.00 96.94 256 PHE A C 1
ATOM 2003 O O . PHE A 1 256 ? -10.971 -1.354 2.362 1.00 96.94 256 PHE A O 1
ATOM 2010 N N . ILE A 1 257 ? -11.780 -3.436 2.720 1.00 97.62 257 ILE A N 1
ATOM 2011 C CA . ILE A 1 257 ? -10.522 -4.101 3.033 1.00 97.62 257 ILE A CA 1
ATOM 2012 C C . ILE A 1 257 ? -10.127 -4.953 1.830 1.00 97.62 257 ILE A C 1
ATOM 2014 O O . ILE A 1 257 ? -10.891 -5.811 1.390 1.00 97.62 257 ILE A O 1
ATOM 2018 N N . VAL A 1 258 ? -8.934 -4.729 1.291 1.00 97.31 258 VAL A N 1
ATOM 2019 C CA . VAL A 1 258 ? -8.441 -5.395 0.082 1.00 97.31 258 VAL A CA 1
ATOM 2020 C C . VAL A 1 258 ? -7.122 -6.125 0.321 1.00 97.31 258 VAL A C 1
ATOM 2022 O O . VAL A 1 258 ? -6.345 -5.769 1.207 1.00 97.31 258 VAL A O 1
ATOM 2025 N N . ALA A 1 259 ? -6.842 -7.145 -0.491 1.00 93.44 259 ALA A N 1
ATOM 2026 C CA . ALA A 1 259 ? -5.694 -8.042 -0.316 1.00 93.44 259 ALA A CA 1
ATOM 2027 C C . ALA A 1 259 ? -4.310 -7.455 -0.695 1.00 93.44 259 ALA A C 1
ATOM 2029 O O . ALA A 1 259 ? -3.312 -8.165 -0.607 1.00 93.44 259 ALA A O 1
ATOM 2030 N N . GLY A 1 260 ? -4.225 -6.191 -1.129 1.00 90.81 260 GLY A N 1
ATOM 2031 C CA . GLY A 1 260 ? -2.982 -5.559 -1.604 1.00 90.81 260 GLY A CA 1
ATOM 2032 C C . GLY A 1 260 ? -2.733 -4.165 -1.023 1.00 90.81 260 GLY A C 1
ATOM 2033 O O . GLY A 1 260 ? -3.422 -3.758 -0.094 1.00 90.81 260 GLY A O 1
ATOM 2034 N N . ASP A 1 261 ? -1.754 -3.441 -1.583 1.00 94.12 261 ASP A N 1
ATOM 2035 C CA . ASP A 1 261 ? -1.436 -2.036 -1.262 1.00 94.12 261 ASP A CA 1
ATOM 2036 C C . ASP A 1 261 ? -2.140 -1.087 -2.259 1.00 94.12 261 ASP A C 1
ATOM 2038 O O . ASP A 1 261 ? -1.624 -0.833 -3.352 1.00 94.12 261 ASP A O 1
ATOM 2042 N N . PRO A 1 262 ? -3.325 -0.546 -1.916 1.00 93.69 262 PRO A N 1
ATOM 2043 C CA . PRO A 1 262 ? -4.086 0.345 -2.783 1.00 93.69 262 PRO A CA 1
ATOM 2044 C C . PRO A 1 262 ? -3.520 1.768 -2.835 1.00 93.69 262 PRO A C 1
ATOM 2046 O O . PRO A 1 262 ? -4.058 2.601 -3.573 1.00 93.69 262 PRO A O 1
ATOM 2049 N N . GLY A 1 263 ? -2.459 2.056 -2.077 1.00 91.62 263 GLY A N 1
ATOM 2050 C CA . GLY A 1 263 ? -1.702 3.300 -2.156 1.00 91.62 263 GLY A CA 1
ATOM 2051 C C . GLY A 1 263 ? -0.739 3.346 -3.343 1.00 91.62 263 GLY A C 1
ATOM 2052 O O . GLY A 1 263 ? -0.194 4.403 -3.640 1.00 91.62 263 GLY A O 1
ATOM 2053 N N . LYS A 1 264 ? -0.540 2.227 -4.054 1.00 90.19 264 LYS A N 1
ATOM 2054 C CA . LYS A 1 264 ? 0.400 2.128 -5.178 1.00 90.19 264 LYS A CA 1
ATOM 2055 C C . LYS A 1 264 ? -0.293 1.845 -6.500 1.00 90.19 264 LYS A C 1
ATOM 2057 O O . LYS A 1 264 ? -1.284 1.113 -6.568 1.00 90.19 264 LYS A O 1
ATOM 2062 N N . ASN A 1 265 ? 0.277 2.381 -7.576 1.00 91.00 265 ASN A N 1
ATOM 2063 C CA . ASN A 1 265 ? -0.144 2.028 -8.924 1.00 91.00 265 ASN A CA 1
ATOM 2064 C C . ASN A 1 265 ? 0.194 0.558 -9.180 1.00 91.00 265 ASN A C 1
ATOM 2066 O O . ASN A 1 265 ? 1.300 0.096 -8.896 1.00 91.00 265 ASN A O 1
ATOM 2070 N N . SER A 1 266 ? -0.777 -0.183 -9.702 1.00 91.50 266 SER A N 1
ATOM 2071 C CA . SER A 1 266 ? -0.675 -1.633 -9.852 1.00 91.50 266 SER A CA 1
ATOM 2072 C C . SER A 1 266 ? -1.251 -2.087 -11.183 1.00 91.50 266 SER A C 1
ATOM 2074 O O . SER A 1 266 ? -2.126 -1.433 -11.755 1.00 91.50 266 SER A O 1
ATOM 2076 N N . VAL A 1 267 ? -0.769 -3.228 -11.668 1.00 92.00 267 VAL A N 1
ATOM 2077 C CA . VAL A 1 267 ? -1.295 -3.888 -12.865 1.00 92.00 267 VAL A CA 1
ATOM 2078 C C . VAL A 1 267 ? -1.459 -5.388 -12.629 1.00 92.00 267 VAL A C 1
ATOM 2080 O O . VAL A 1 267 ? -0.843 -5.937 -11.714 1.00 92.00 267 VAL A O 1
ATOM 2083 N N . LYS A 1 268 ? -2.322 -6.018 -13.423 1.00 89.44 268 LYS A N 1
ATOM 2084 C CA . LYS A 1 268 ? -2.523 -7.469 -13.510 1.00 89.44 268 LYS A CA 1
ATOM 2085 C C . LYS A 1 268 ? -2.522 -7.884 -14.967 1.00 89.44 268 LYS A C 1
ATOM 2087 O O . LYS A 1 268 ? -2.946 -7.032 -15.782 1.00 89.44 268 LYS A O 1
#

pLDDT: mean 87.67, std 14.16, range [37.53, 98.25]

=== Feature glossary ===
A reading guide for the features in this record.

Start from the sequence.

  · Sequence gives the chain of amino acids in standard one-letter code (A=alanine, C=cysteine, …, Y=tyrosine), read N→C. It is the only feature that is directly encoded by the gene; all structural features are derived from the folded form of this sequence.

Fold it, and you get atomic coordinates and the backbone conformation that goes with them.

  · Structure coordinates are given as an mmCIF _atom_site loop: one row per atom with element, residue name, chain id, sequence number, and x/y/z position in Å. Only the four main-chain atoms per residue are included here; side chains are omitted to keep the record compact.

  · Backbone dihedral angles. Every residue except chain termini has a φ (preceding-C → N → Cα → C) and a ψ (N → Cα → C → next-N). They are reported in degrees following the IUPAC sign convention. Secondary structure is essentially a statement about which (φ, ψ) basin each residue occupies.

  · Eight-state secondary structure (DSSP): H is the canonical α-helix, G the tighter 3₁₀-helix, I the wider π-helix; E/B are β-structure, T and S are turns and bends, and '-' is everything else. DSSP derives these from the pattern of main-chain N–H···O=C hydrogen bonds, not from the sequence.

  · SS3 is a coarse helix/strand/coil call (letters a/b/c) made by the P-SEA algorithm from inter-Cα distances and dihedrals. It is less detailed than DSSP but needs only Cα positions.

Summarize the fold with a handful of shape descriptors and a per-residue structural alphabet.

  · Radius of gyration (Rg) is the root-mean-square distance of Cα atoms from their centroid — a single number for overall size and compactness. A globular domain of N residues has Rg ≈ 2.2·N^0.38 Å; an extended or disordered chain has a much larger Rg. The Cα contact count is the number of residue pairs whose Cα atoms are within 8 Å and are more than four positions apart in sequence — a standard proxy for tertiary packing density. The bounding box is the smallest axis-aligned box enclosing all Cα atoms.

  · 3Di is Foldseek's structural alphabet. Each residue is assigned one of twenty discrete states based on how its Cα sits relative to its spatial (not sequential) neighbors. Aligning 3Di strings finds structural homologs roughly as well as full 3D superposition, but orders of magnitude faster.

  · Solvent-accessible surface area (SASA) is the area in Å² traced out by the centre of a 1.4 Å probe sphere (a water molecule) rolled over the protein's van der Waals surface (Shrake–Rupley / Lee–Richards construction). Buried residues have near-zero SASA; fully exposed residues can exceed 200 Å². The total SASA scales roughly with the number of surface residues.

Ask how reliable the model is.

  · For AlphaFold models, the B-factor field carries pLDDT — the model's own estimate of local accuracy on a 0–100 scale. Regions with pLDDT<50 should be treated as essentially unmodeled; they often correspond to intrinsically disordered segments.

  · For experimental (PDB) structures, the B-factor (temperature factor) quantifies the positional spread of each atom in the crystal — a combination of thermal vibration and static disorder — in units of Å². High B-factors mark flexible loops or poorly resolved regions; low B-factors mark the rigid, well-ordered core.

  · Predicted Aligned Error (PAE) is an AlphaFold confidence matrix: entry (i, j) is the expected error in the position of residue j, in ångströms, when the prediction is superimposed on the true structure at residue i. Low PAE within a block of residues means that block is internally rigid and well-predicted; high PAE between two blocks means their relative placement is uncertain even if each block individually is confident.

Place it in context: what it resembles, what it is annotated as, and how it looks.

  · Structural nearest neighbors (via Foldseek easy-search vs the PDB). Reported per hit: target PDB id, E-value, and alignment TM-score. A TM-score above ~0.5 is the conventional threshold for 'same fold'.

  · Functional annotations link the protein to curated databases. InterPro entries identify conserved domains and families by matching the sequence against member-database signatures (Pfam, PROSITE, CDD, …). Gene Ontology (GO) terms describe molecular function, biological process, and cellular component in a controlled vocabulary. CATH places the structure in a hierarchical fold classification (Class/Architecture/Topology/Homologous-superfamily). The organism is the source species.

  · The contact map is a binary N×N matrix image: pixel (i, j) is dark where Cα_i and Cα_j are within 8 Å and |i−j|>4. Because the |i−j|>4 filter removes local helical contacts, off-diagonal stripes parallel to the main diagonal indicate parallel β-sheets; stripes perpendicular to it indicate antiparallel β-sheets. The Ramachandran plot scatters every residue's (φ, ψ) pair against the sterically allowed regions. The PAE heatmap renders the predicted-aligned-error matrix.

  · Six rendered views show the 3D structure from the faces of a cube — i.e. along ±x, ±y, ±z. Rendering representation is drawn randomly per protein from cartoon (secondary-structure ribbons), sticks (backbone bonds), or molecular surface; coloring is either N→C rainbow (blue at the N-terminus through red at the C-terminus) or one color per chain.